Protein AF-A0A9W7G6U4-F1 (afdb_monomer)

Foldseek 3Di:
DDDDDDDQPDPDWDWDADPPAPPQIDTDGSVVVVVPDDRCCVVQNDQDQCFFCCNPPVVLQVQFDCVVCVPPDHRSPHGLVQQQDKTKGHDPVDPPQIDIDGSVQCPDVCSVPRCCVVLNDQDQCFFQCNLAVLQQVFFDDDDPCDNDHRSNHGQQDFDWGWGDDPNDIAIDTSNLRDQDDPDDRDDDPDDGPVSRVVVRVVPDPDPPDDDDDDDDDDDDDYDDDDDDD

Secondary structure (DSSP, 8-state):
-PPPP--TT----EEEE-TT-TT-EEEE-HHHHHTT---TTTTTSS--TTTBHHHH-HHHHHTB-TTTSTTT--GGG-BTT-TT-EEEEE-TT-TT-EEEEEHHHHTSTTTTS-TTTTTSS--TTTBHHHH-HHHHTTBPSSGGGTT--GGGSBTTSS-EEEEEETTEEEEEEGGGSS--SSS-----TT--HHHHHHHHHH---------------------------

Organism: NCBI:txid2557542

Nearest PDB structures (foldseek):
  6sga-assembly1_Fd  TM=6.637E-01  e=1.361E-03  Trypanosoma brucei brucei
  6yxx-assembly1_E2  TM=4.140E-01  e=2.835E-05  Trypanosoma brucei brucei

Solvent-accessible surface area (backbone atoms only — not comparable to full-atom values): 14370 Å² total; per-residue (Å²): 133,88,84,77,93,74,66,60,80,40,83,61,73,40,83,45,74,50,91,86,39,97,77,36,63,50,74,47,29,52,42,51,44,76,75,61,59,70,59,47,41,83,70,61,76,37,88,33,95,80,47,11,28,44,67,76,36,47,73,61,42,68,31,43,28,73,82,77,24,72,92,80,58,51,41,73,79,37,44,80,75,47,37,81,43,75,45,42,33,39,42,96,89,37,97,79,37,62,51,75,42,36,43,50,53,42,72,41,92,71,39,74,59,52,45,40,84,71,71,74,38,80,32,79,83,40,4,20,38,64,70,37,48,66,52,35,75,27,49,39,72,34,82,90,35,39,88,53,46,42,69,77,37,46,33,63,40,83,52,73,45,33,33,50,58,97,93,40,78,44,84,44,52,27,53,79,68,44,89,71,73,98,75,81,85,76,86,77,78,96,50,60,51,68,49,55,51,55,55,54,69,69,61,70,77,79,78,77,80,87,78,80,87,81,91,84,85,82,88,83,80,88,82,88,85,83,84,89,133

pLDDT: mean 77.3, std 23.61, range [23.86, 96.69]

InterPro domains:
  IPR025487 Treble clef zinc finger domain [PF14311] (6-42)
  IPR025487 Treble clef zinc finger domain [PF14311] (61-120)

Mean predicted aligned error: 13.49 Å

Structure (mmCIF, N/CA/C/O backbone):
data_AF-A0A9W7G6U4-F1
#
_entry.id   AF-A0A9W7G6U4-F1
#
loop_
_atom_site.group_PDB
_atom_site.id
_atom_site.type_symbol
_atom_site.label_atom_id
_atom_site.label_alt_id
_atom_site.label_comp_id
_atom_site.label_asym_id
_atom_site.label_entity_id
_atom_site.label_seq_id
_atom_site.pdbx_PDB_ins_code
_atom_site.Cartn_x
_atom_site.Cartn_y
_atom_site.Cartn_z
_atom_site.occupancy
_atom_site.B_iso_or_equiv
_atom_site.auth_seq_id
_atom_site.auth_comp_id
_atom_site.auth_asym_id
_atom_site.auth_atom_id
_atom_site.pdbx_PDB_model_num
ATOM 1 N N . MET A 1 1 ? 15.788 3.737 -48.151 1.00 48.34 1 MET A N 1
ATOM 2 C CA . MET A 1 1 ? 16.738 4.184 -47.105 1.00 48.34 1 ME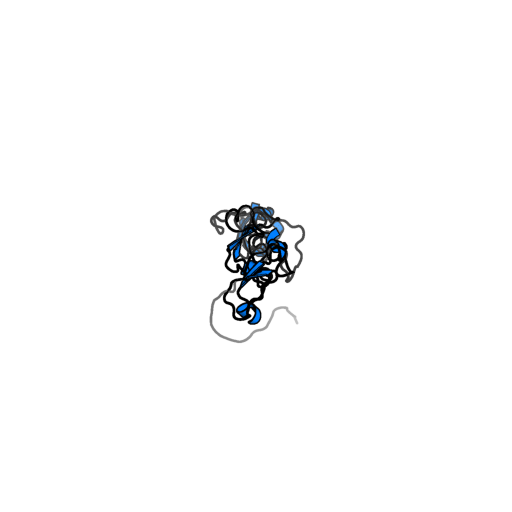T A CA 1
ATOM 3 C C . MET A 1 1 ? 18.131 3.723 -47.509 1.00 48.34 1 MET A C 1
ATOM 5 O O . MET A 1 1 ? 18.253 2.574 -47.908 1.00 48.34 1 MET A O 1
ATOM 9 N N . LYS A 1 2 ? 19.153 4.591 -47.482 1.00 64.00 2 LYS A N 1
ATOM 10 C CA . LYS A 1 2 ? 20.544 4.164 -47.716 1.00 64.00 2 LYS A CA 1
ATOM 11 C C . LYS A 1 2 ? 21.047 3.450 -46.459 1.00 64.00 2 LYS A C 1
ATOM 13 O O . LYS A 1 2 ? 21.023 4.043 -45.385 1.00 64.00 2 LYS A O 1
ATOM 18 N N . SER A 1 3 ? 21.466 2.195 -46.586 1.00 75.19 3 SER A N 1
ATOM 19 C CA . SER A 1 3 ? 22.156 1.468 -45.520 1.00 75.19 3 SER A CA 1
ATOM 20 C C . SER A 1 3 ? 23.584 1.996 -45.397 1.00 75.19 3 SER A C 1
ATOM 22 O O . SER A 1 3 ? 24.323 2.002 -46.381 1.00 75.19 3 SER A O 1
ATOM 24 N N . ILE A 1 4 ? 23.969 2.441 -44.205 1.00 79.81 4 ILE A N 1
ATOM 25 C CA . ILE A 1 4 ? 25.347 2.826 -43.887 1.00 79.81 4 ILE A CA 1
ATOM 26 C C . ILE A 1 4 ? 25.981 1.653 -43.141 1.00 79.81 4 ILE A C 1
ATOM 28 O O . ILE A 1 4 ? 25.402 1.155 -42.177 1.00 79.81 4 ILE A O 1
ATOM 32 N N . ALA A 1 5 ? 27.149 1.200 -43.593 1.00 84.56 5 ALA A N 1
ATOM 33 C CA . ALA A 1 5 ? 27.932 0.210 -42.865 1.00 84.56 5 ALA A CA 1
ATOM 34 C C . ALA A 1 5 ? 28.550 0.867 -41.623 1.00 84.56 5 ALA A C 1
ATOM 36 O O . ALA A 1 5 ? 29.206 1.903 -41.734 1.00 84.56 5 ALA A O 1
ATOM 37 N N . VAL A 1 6 ? 28.338 0.274 -40.446 1.00 83.94 6 VAL A N 1
ATOM 38 C CA . VAL A 1 6 ? 28.907 0.753 -39.179 1.00 83.94 6 VAL A CA 1
ATOM 39 C C . VAL A 1 6 ? 29.776 -0.358 -38.578 1.00 83.94 6 VAL A C 1
ATOM 41 O O . VAL A 1 6 ? 29.264 -1.461 -38.381 1.00 83.94 6 VAL A O 1
ATOM 44 N N . PRO A 1 7 ? 31.066 -0.102 -38.288 1.00 87.81 7 PRO A N 1
ATOM 45 C CA . PRO A 1 7 ? 31.948 -1.071 -37.633 1.00 87.81 7 PRO A CA 1
ATOM 46 C C . PRO A 1 7 ? 31.450 -1.486 -36.242 1.00 87.81 7 PRO A C 1
ATOM 48 O O . PRO A 1 7 ? 30.862 -0.679 -35.520 1.00 87.81 7 PRO A O 1
ATOM 51 N N . SER A 1 8 ? 31.713 -2.731 -35.837 1.00 85.19 8 SER A N 1
ATOM 52 C CA . SER A 1 8 ? 31.230 -3.301 -34.568 1.00 85.19 8 SER A CA 1
ATOM 53 C C . SER A 1 8 ? 31.838 -2.665 -33.312 1.00 85.19 8 SER A C 1
ATOM 55 O O . SER A 1 8 ? 31.219 -2.680 -32.249 1.00 85.19 8 SER A O 1
ATOM 57 N N . ASP A 1 9 ? 33.032 -2.092 -33.426 1.00 88.00 9 ASP A N 1
ATOM 58 C CA . ASP A 1 9 ? 33.766 -1.388 -32.367 1.00 88.00 9 ASP A CA 1
ATOM 59 C C . ASP A 1 9 ? 33.449 0.117 -32.304 1.00 88.00 9 ASP A C 1
ATOM 61 O O . ASP A 1 9 ? 33.935 0.827 -31.413 1.00 88.00 9 ASP A O 1
ATOM 65 N N . SER A 1 10 ? 32.597 0.598 -33.216 1.00 89.62 10 SER A N 1
ATOM 66 C CA . SER A 1 10 ? 32.180 1.992 -33.286 1.00 89.62 10 SER A CA 1
ATOM 67 C C . SER A 1 10 ? 31.617 2.481 -31.952 1.00 89.62 10 SER A C 1
ATOM 69 O O . SER A 1 10 ? 30.756 1.854 -31.326 1.00 89.62 10 SER A O 1
ATOM 71 N N . LYS A 1 11 ? 32.084 3.660 -31.533 1.00 91.06 11 LYS A N 1
ATOM 72 C CA . LYS A 1 11 ? 31.605 4.361 -30.332 1.00 91.06 11 LYS A CA 1
ATOM 73 C C . LYS A 1 11 ? 30.365 5.218 -30.594 1.00 91.06 11 LYS A C 1
ATOM 75 O O . LYS A 1 11 ? 29.898 5.896 -29.682 1.00 91.06 11 LYS A O 1
ATOM 80 N N . LEU A 1 12 ? 29.830 5.197 -31.817 1.00 89.88 12 LEU A N 1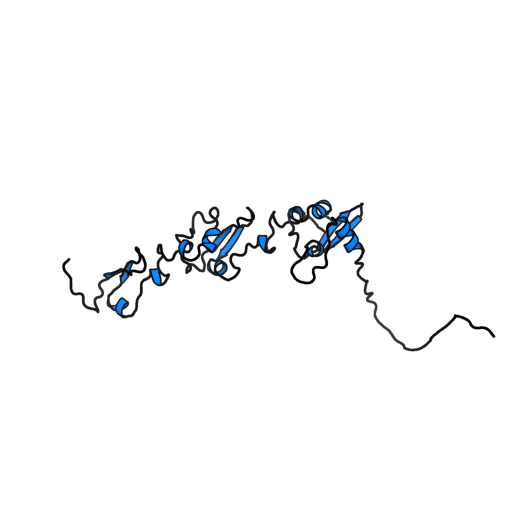
ATOM 81 C CA . LEU A 1 12 ? 28.624 5.942 -32.159 1.00 89.88 12 LEU A CA 1
ATOM 82 C C . LEU A 1 12 ? 27.419 5.395 -31.371 1.00 89.88 12 LEU A C 1
ATOM 84 O O . LEU A 1 12 ? 27.166 4.187 -31.410 1.00 89.88 12 LEU A O 1
ATOM 88 N N . PRO A 1 13 ? 26.659 6.251 -30.665 1.00 90.44 13 PRO A N 1
ATOM 89 C CA . PRO A 1 13 ? 25.406 5.842 -30.049 1.00 90.44 13 PRO A CA 1
ATOM 90 C C . PRO A 1 13 ? 24.354 5.622 -31.140 1.00 90.44 13 PRO A C 1
ATOM 92 O O . PRO A 1 13 ? 24.031 6.530 -31.905 1.00 90.44 13 PRO A O 1
ATOM 95 N N . ILE A 1 14 ? 23.808 4.409 -31.205 1.00 91.81 14 ILE A N 1
ATOM 96 C CA . ILE A 1 14 ? 22.760 4.026 -32.155 1.00 91.81 14 ILE A CA 1
ATOM 97 C C . ILE A 1 14 ? 21.463 3.805 -31.381 1.00 91.81 14 ILE A C 1
ATOM 99 O O . ILE A 1 14 ? 21.475 3.316 -30.249 1.00 91.81 14 ILE A O 1
A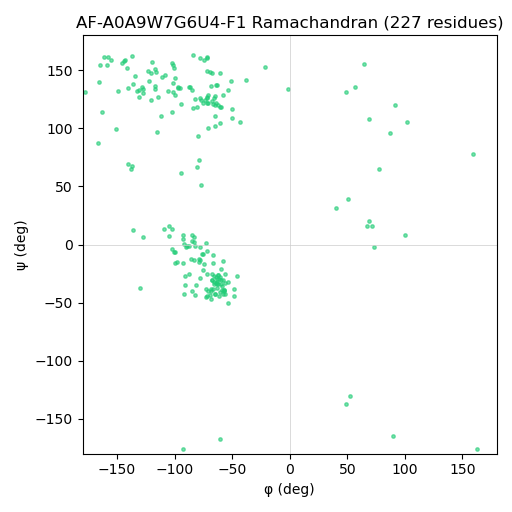TOM 103 N N . TRP A 1 15 ? 20.340 4.180 -31.988 1.00 93.75 15 TRP A N 1
ATOM 104 C CA . TRP A 1 15 ? 19.015 3.889 -31.458 1.00 93.75 15 TRP A CA 1
ATOM 105 C C . TRP A 1 15 ? 18.634 2.435 -31.724 1.00 93.75 15 TRP A C 1
ATOM 107 O O . TRP A 1 15 ? 18.602 1.979 -32.866 1.00 93.75 15 TRP A O 1
ATOM 117 N N . TRP A 1 16 ? 18.308 1.722 -30.654 1.00 94.00 16 TRP A N 1
ATOM 118 C CA . TRP A 1 16 ? 17.820 0.352 -30.675 1.00 94.00 16 TRP A CA 1
ATOM 119 C C . TRP A 1 16 ? 16.345 0.331 -30.326 1.00 94.00 16 TRP A C 1
ATOM 121 O O . TRP A 1 16 ? 15.890 1.109 -29.486 1.00 94.00 16 TRP A O 1
ATOM 131 N N . LYS A 1 17 ? 15.616 -0.602 -30.937 1.00 95.00 17 LYS A N 1
ATOM 132 C CA . LYS A 1 17 ? 14.217 -0.879 -30.629 1.00 95.00 17 LYS A CA 1
ATOM 133 C C . LYS A 1 17 ? 14.025 -2.369 -30.378 1.00 95.00 17 LYS A C 1
ATOM 135 O O . LYS A 1 17 ? 14.558 -3.196 -31.116 1.00 95.00 17 LYS A O 1
ATOM 140 N N . CYS A 1 18 ? 13.275 -2.713 -29.337 1.00 95.19 18 CYS A N 1
ATOM 141 C CA . CYS A 1 18 ? 12.812 -4.078 -29.089 1.00 95.19 18 CYS A CA 1
ATOM 142 C C . CYS A 1 18 ? 11.350 -4.212 -29.535 1.00 95.19 18 CYS A C 1
ATOM 144 O O . CYS A 1 18 ? 10.598 -3.244 -29.519 1.00 95.19 18 CYS A O 1
ATOM 146 N N . ASN A 1 19 ? 10.939 -5.417 -29.921 1.00 95.50 19 ASN A N 1
ATOM 147 C CA . ASN A 1 19 ? 9.571 -5.719 -30.348 1.00 95.50 19 ASN A CA 1
ATOM 148 C C . ASN A 1 19 ? 8.596 -5.978 -29.184 1.00 95.50 19 ASN A C 1
ATOM 150 O O . ASN A 1 19 ? 7.420 -6.217 -29.430 1.00 95.50 19 ASN A O 1
ATOM 154 N N . LYS A 1 20 ? 9.066 -5.942 -27.931 1.00 95.88 20 LYS A N 1
ATOM 155 C CA . LYS A 1 20 ? 8.247 -6.214 -26.739 1.00 95.88 20 LYS A CA 1
ATOM 156 C C . LYS A 1 20 ? 7.358 -5.047 -26.306 1.00 95.88 20 LYS A C 1
ATOM 158 O O . LYS A 1 20 ? 6.468 -5.247 -25.487 1.00 95.88 20 LYS A O 1
ATOM 163 N N . GLY A 1 21 ? 7.574 -3.850 -26.844 1.00 95.31 21 GLY A N 1
ATOM 164 C CA . GLY A 1 21 ? 6.729 -2.701 -26.556 1.00 95.31 21 GLY A CA 1
ATOM 165 C C . GLY A 1 21 ? 6.932 -1.560 -27.549 1.00 95.31 21 GLY A C 1
ATOM 166 O O . GLY A 1 21 ? 7.997 -1.448 -28.165 1.00 95.31 21 GLY A O 1
ATOM 167 N N . PRO A 1 22 ? 5.915 -0.705 -27.729 1.00 95.12 22 PRO A N 1
ATOM 168 C CA . PRO A 1 22 ? 5.958 0.369 -28.717 1.00 95.12 22 PRO A CA 1
ATOM 169 C C . PRO A 1 22 ? 6.996 1.449 -28.375 1.00 95.12 22 PRO A C 1
ATOM 171 O O . PRO A 1 22 ? 7.587 2.020 -29.291 1.00 95.12 22 PRO A O 1
ATOM 174 N N . ASP A 1 23 ? 7.247 1.668 -27.081 1.00 95.56 23 ASP A N 1
ATOM 175 C CA . ASP A 1 23 ? 8.161 2.657 -26.491 1.00 95.56 23 ASP A CA 1
ATOM 176 C C . ASP A 1 23 ? 9.495 2.041 -26.016 1.00 95.56 23 ASP A C 1
ATOM 178 O O . ASP A 1 23 ? 10.270 2.663 -25.281 1.00 95.56 23 ASP A O 1
ATOM 182 N N . HIS A 1 24 ? 9.787 0.800 -26.427 1.00 96.56 24 HIS A N 1
ATOM 183 C CA . HIS A 1 24 ? 11.015 0.083 -26.069 1.00 96.56 24 HIS A CA 1
ATOM 184 C C . HIS A 1 24 ? 12.184 0.528 -26.939 1.00 96.56 24 HIS A C 1
ATOM 186 O O . HIS A 1 24 ? 12.726 -0.244 -27.731 1.00 96.56 24 HIS A O 1
ATOM 192 N N . GLU A 1 25 ? 12.582 1.780 -26.759 1.00 95.31 25 GLU A N 1
ATOM 193 C CA . GLU A 1 25 ? 13.695 2.407 -27.458 1.00 95.31 25 GLU A CA 1
ATOM 194 C C . GLU A 1 25 ? 14.758 2.940 -26.492 1.00 95.31 25 GLU A C 1
ATOM 196 O O . GLU A 1 25 ? 14.461 3.470 -25.408 1.00 95.31 25 GLU A O 1
ATOM 201 N N . TRP A 1 26 ? 16.022 2.762 -26.875 1.00 94.56 26 TRP A N 1
ATOM 202 C CA . TRP A 1 26 ? 17.177 3.227 -26.111 1.00 94.56 26 TRP A CA 1
ATOM 203 C C . TRP A 1 26 ? 18.395 3.438 -27.008 1.00 94.56 26 TRP A C 1
ATOM 205 O O . TRP A 1 26 ? 18.502 2.856 -28.084 1.00 94.56 26 TRP A O 1
ATOM 215 N N . GLN A 1 27 ? 19.334 4.254 -26.541 1.00 93.75 27 GLN A N 1
ATOM 216 C CA . GLN A 1 27 ? 20.620 4.447 -27.200 1.00 93.75 27 GLN A CA 1
ATOM 217 C C . GLN A 1 27 ? 21.680 3.538 -26.584 1.00 93.75 27 GLN A C 1
ATOM 219 O O . GLN A 1 27 ? 21.787 3.453 -25.359 1.00 93.75 27 GLN A O 1
ATOM 224 N N . SER A 1 28 ? 22.469 2.878 -27.429 1.00 93.19 28 SER A N 1
ATOM 225 C CA . SER A 1 28 ? 23.678 2.150 -27.029 1.00 93.19 28 SER A CA 1
ATOM 226 C C . SER A 1 28 ? 24.630 1.978 -28.219 1.00 93.19 28 SER A C 1
ATOM 228 O O . SER A 1 28 ? 24.222 2.121 -29.375 1.00 93.19 28 SER A O 1
ATOM 230 N N . THR A 1 29 ? 25.903 1.687 -27.953 1.00 93.94 29 THR A N 1
ATOM 231 C CA . THR A 1 29 ? 26.886 1.346 -28.991 1.00 93.94 29 THR A CA 1
ATOM 232 C C . THR A 1 29 ? 26.709 -0.103 -29.449 1.00 93.94 29 THR A C 1
ATOM 234 O O . THR A 1 29 ? 26.127 -0.927 -28.740 1.00 93.94 29 THR A O 1
ATOM 237 N N . ILE A 1 30 ? 27.235 -0.442 -30.632 1.00 92.69 30 ILE A N 1
ATOM 238 C CA . ILE A 1 30 ? 27.198 -1.826 -31.137 1.00 92.69 30 ILE A CA 1
ATOM 239 C C . ILE A 1 30 ? 27.964 -2.754 -30.192 1.00 92.69 30 ILE A C 1
ATOM 241 O O . ILE A 1 30 ? 27.438 -3.798 -29.821 1.00 92.69 30 ILE A O 1
ATOM 245 N N . SER A 1 31 ? 29.147 -2.334 -29.730 1.00 93.19 31 SER A N 1
ATOM 246 C CA . SER A 1 31 ? 29.968 -3.122 -28.806 1.00 93.19 31 SER A CA 1
ATOM 247 C C . SER A 1 31 ? 29.196 -3.543 -27.549 1.00 93.19 31 SER A C 1
ATOM 249 O O . SER A 1 31 ? 29.106 -4.727 -27.265 1.00 93.19 31 SER A O 1
ATOM 251 N N . LYS A 1 32 ? 28.520 -2.609 -26.862 1.00 92.31 32 LYS A N 1
ATOM 252 C CA . LYS A 1 32 ? 27.758 -2.915 -25.639 1.00 92.31 32 LYS A CA 1
ATOM 253 C C . LYS A 1 32 ? 26.586 -3.862 -25.890 1.00 92.31 32 LYS A C 1
ATOM 255 O O . LYS A 1 32 ? 26.242 -4.669 -25.032 1.00 92.31 32 LYS A O 1
ATOM 260 N N . ARG A 1 33 ? 25.957 -3.769 -27.064 1.00 92.06 33 ARG A N 1
ATOM 261 C CA . ARG A 1 33 ? 24.884 -4.690 -27.466 1.00 92.06 33 ARG A CA 1
ATOM 262 C C . ARG A 1 33 ? 25.411 -6.094 -27.717 1.00 92.06 33 ARG A C 1
ATOM 264 O O . ARG A 1 33 ? 24.742 -7.046 -27.325 1.00 92.06 33 ARG A O 1
ATOM 271 N N . LEU A 1 34 ? 26.583 -6.212 -28.340 1.00 90.75 34 LEU A N 1
ATOM 272 C CA . LEU A 1 34 ? 27.275 -7.491 -28.519 1.00 90.75 34 LEU A CA 1
ATOM 273 C C . LEU A 1 34 ? 27.721 -8.082 -27.174 1.00 90.75 34 LEU A C 1
ATOM 275 O O . LEU A 1 34 ? 27.609 -9.289 -26.990 1.00 90.75 34 LEU A O 1
ATOM 279 N N . ASP A 1 35 ? 28.092 -7.234 -26.212 1.00 92.81 35 ASP A N 1
ATOM 280 C CA . ASP A 1 35 ? 28.406 -7.624 -24.828 1.00 92.81 35 ASP A CA 1
ATOM 281 C C . ASP A 1 35 ? 27.157 -8.010 -24.000 1.00 92.81 35 ASP A C 1
ATOM 283 O O . ASP A 1 35 ? 27.259 -8.331 -22.817 1.00 92.81 35 ASP A O 1
ATOM 287 N N . GLY A 1 36 ? 25.963 -7.984 -24.604 1.00 90.12 36 GLY A N 1
ATOM 288 C CA . GLY A 1 36 ? 24.719 -8.455 -23.993 1.00 90.12 36 GLY A CA 1
ATOM 289 C C . GLY A 1 36 ? 23.809 -7.370 -23.411 1.00 90.12 36 GLY A C 1
ATOM 290 O O . GLY A 1 36 ? 22.803 -7.710 -22.785 1.00 90.12 36 GLY A O 1
ATOM 291 N N . GLU A 1 37 ? 24.086 -6.074 -23.615 1.00 92.38 37 GLU A N 1
ATOM 292 C CA . GLU A 1 37 ? 23.182 -5.011 -23.153 1.00 92.38 37 GLU A CA 1
ATOM 293 C C . GLU A 1 37 ? 21.790 -5.164 -23.790 1.00 92.38 37 GLU A C 1
ATOM 295 O O . GLU A 1 37 ? 21.609 -5.108 -25.010 1.00 92.38 37 GLU A O 1
ATOM 300 N N . GLY A 1 38 ? 20.780 -5.377 -22.949 1.00 93.50 38 GLY A N 1
ATOM 301 C CA . GLY A 1 38 ? 19.404 -5.621 -23.366 1.00 93.50 38 GLY A CA 1
ATOM 302 C C . GLY A 1 38 ? 18.538 -4.363 -23.446 1.00 93.50 38 GLY A C 1
ATOM 303 O O . GLY A 1 38 ? 18.969 -3.237 -23.209 1.00 93.50 38 GLY A O 1
ATOM 304 N N . CYS A 1 39 ? 17.255 -4.570 -23.747 1.00 95.81 3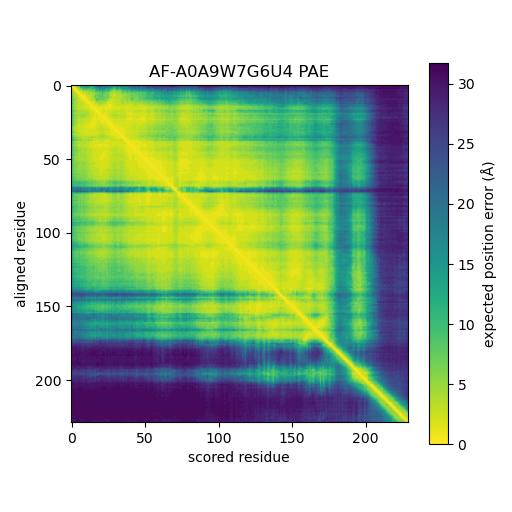9 CYS A N 1
ATOM 305 C CA . CYS A 1 39 ? 16.262 -3.503 -23.686 1.00 95.81 39 CYS A CA 1
ATOM 306 C C . CYS A 1 39 ? 16.077 -3.024 -22.237 1.00 95.81 39 CYS A C 1
ATOM 308 O O . CYS A 1 39 ? 15.635 -3.784 -21.375 1.00 95.81 39 CYS A O 1
ATOM 310 N N . ARG A 1 40 ? 16.343 -1.738 -21.981 1.00 94.69 40 ARG A N 1
ATOM 311 C CA . ARG A 1 40 ? 16.248 -1.137 -20.638 1.00 94.69 40 ARG A CA 1
ATOM 312 C C . ARG A 1 40 ? 14.831 -1.165 -20.049 1.00 94.69 40 ARG A C 1
ATOM 314 O O . ARG A 1 40 ? 14.694 -1.199 -18.831 1.00 94.69 40 ARG A O 1
ATOM 321 N N . CYS A 1 41 ? 13.793 -1.185 -20.888 1.00 96.12 41 CYS A N 1
ATOM 322 C CA . CYS A 1 41 ? 12.406 -1.345 -20.440 1.00 96.12 41 CYS A CA 1
ATOM 323 C C . CYS A 1 41 ? 12.135 -2.786 -19.983 1.00 96.12 41 CYS A C 1
ATOM 325 O O . CYS A 1 41 ? 11.600 -3.006 -18.900 1.00 96.12 41 CYS A O 1
ATOM 327 N N . CYS A 1 42 ? 12.581 -3.777 -20.763 1.00 94.38 42 CYS A N 1
ATOM 328 C CA . CYS A 1 42 ? 12.446 -5.195 -20.412 1.00 94.38 42 CYS A CA 1
ATOM 329 C C . CYS A 1 42 ? 13.217 -5.570 -19.141 1.00 94.38 42 CYS A C 1
ATOM 331 O O . CYS A 1 42 ? 12.784 -6.444 -18.403 1.00 94.38 42 CYS A O 1
ATOM 333 N N . LEU A 1 43 ? 14.347 -4.906 -18.892 1.00 92.81 43 LEU A N 1
ATOM 334 C CA . LEU A 1 43 ? 15.150 -5.085 -17.682 1.00 92.81 43 LEU A CA 1
ATOM 335 C C . LEU A 1 43 ? 14.574 -4.355 -16.452 1.00 92.81 43 LEU A C 1
ATOM 337 O O . LEU A 1 43 ? 15.173 -4.423 -15.385 1.00 92.81 43 LEU A O 1
ATOM 341 N N . GLY A 1 44 ? 13.465 -3.614 -16.581 1.00 92.88 44 GLY A N 1
ATOM 342 C CA . GLY A 1 44 ? 12.881 -2.843 -15.471 1.00 92.88 44 GLY A CA 1
ATOM 343 C C . GLY A 1 44 ? 13.722 -1.638 -15.026 1.00 92.88 44 GLY A C 1
ATOM 344 O O . GLY A 1 44 ? 13.569 -1.151 -13.906 1.00 92.88 44 GLY A O 1
ATOM 345 N N . ILE A 1 45 ? 14.627 -1.166 -15.892 1.00 92.44 45 ILE A N 1
ATOM 346 C CA . ILE A 1 45 ? 15.524 -0.025 -15.639 1.00 92.44 45 ILE A CA 1
ATOM 347 C C . ILE A 1 45 ? 14.885 1.288 -16.111 1.00 92.44 45 ILE A C 1
ATOM 349 O O . ILE A 1 45 ? 15.104 2.340 -15.514 1.00 92.44 45 ILE A O 1
ATOM 353 N N . LYS A 1 46 ? 14.117 1.247 -17.206 1.00 94.38 46 LYS A N 1
ATOM 354 C CA . LYS A 1 46 ? 13.396 2.394 -17.777 1.00 94.38 46 LYS A CA 1
ATOM 355 C C . LYS A 1 46 ? 11.894 2.124 -17.724 1.00 94.38 46 LYS A C 1
ATOM 357 O O . LYS A 1 46 ? 11.457 1.048 -18.130 1.00 94.38 46 LYS A O 1
ATOM 362 N N . LEU A 1 47 ? 11.121 3.110 -17.267 1.00 95.06 47 LEU A N 1
ATOM 363 C CA . LEU A 1 47 ? 9.661 3.040 -17.269 1.00 95.06 47 LEU A CA 1
ATOM 364 C C . LEU A 1 47 ? 9.140 2.971 -18.709 1.00 95.06 47 LEU A C 1
ATOM 366 O O . LEU A 1 47 ? 9.613 3.694 -19.587 1.00 95.06 47 LEU A O 1
ATOM 370 N N . SER A 1 48 ? 8.157 2.111 -18.917 1.00 95.44 48 SER A N 1
ATOM 371 C CA . SER A 1 48 ? 7.458 1.890 -20.172 1.00 95.44 48 SER A CA 1
ATOM 372 C C . SER A 1 48 ? 5.985 1.621 -19.899 1.00 95.44 48 SER A C 1
ATOM 374 O O . SER A 1 48 ? 5.600 1.162 -18.820 1.00 95.44 48 SER A O 1
ATOM 376 N N . VAL A 1 49 ? 5.158 1.837 -20.918 1.00 94.44 49 VAL A N 1
ATOM 377 C CA . VAL A 1 49 ? 3.743 1.445 -20.898 1.00 94.44 49 VAL A CA 1
ATOM 378 C C . VAL A 1 49 ? 3.530 -0.053 -20.663 1.00 94.44 49 VAL A C 1
ATOM 380 O O . VAL A 1 49 ? 2.414 -0.451 -20.372 1.00 94.44 49 VAL A O 1
ATOM 383 N N . THR A 1 50 ? 4.563 -0.894 -20.777 1.00 96.00 50 THR A N 1
ATOM 384 C CA . THR A 1 50 ? 4.455 -2.347 -20.575 1.00 96.00 50 THR A CA 1
ATOM 385 C C . THR A 1 50 ? 4.980 -2.833 -19.222 1.00 96.00 50 THR A C 1
ATOM 387 O O . THR A 1 50 ? 4.960 -4.037 -18.984 1.00 96.00 50 THR A O 1
ATOM 390 N N . ASN A 1 51 ? 5.551 -1.964 -18.378 1.00 95.75 51 ASN A N 1
ATOM 391 C CA . ASN A 1 51 ? 6.225 -2.390 -17.139 1.00 95.75 51 ASN A CA 1
ATOM 392 C C . ASN A 1 51 ? 5.894 -1.539 -15.901 1.00 95.75 51 ASN A C 1
ATOM 394 O O . ASN A 1 51 ? 6.576 -1.642 -14.877 1.00 95.75 51 ASN A O 1
ATOM 398 N N . SER A 1 52 ? 4.870 -0.692 -15.995 1.00 95.69 52 SER A N 1
ATOM 399 C CA . SER A 1 52 ? 4.376 0.071 -14.855 1.00 95.69 52 SER A CA 1
ATOM 400 C C . SER A 1 52 ? 3.628 -0.827 -13.862 1.00 95.69 52 SER A C 1
ATOM 402 O O . SER A 1 52 ? 3.170 -1.918 -14.213 1.00 95.69 52 SER A O 1
ATOM 404 N N . ILE A 1 53 ? 3.467 -0.365 -12.620 1.00 95.81 53 ILE A N 1
ATOM 405 C CA . ILE A 1 53 ? 2.681 -1.068 -11.592 1.00 95.81 53 ILE A CA 1
ATOM 406 C C . ILE A 1 53 ? 1.245 -1.271 -12.074 1.00 95.81 53 ILE A C 1
ATOM 408 O O . ILE A 1 53 ? 0.726 -2.372 -11.951 1.00 95.81 53 ILE A O 1
ATOM 412 N N . ALA A 1 54 ? 0.639 -0.253 -12.695 1.00 96.00 54 ALA A N 1
ATOM 413 C CA . ALA A 1 54 ? -0.720 -0.345 -13.238 1.00 96.00 54 ALA A CA 1
ATOM 414 C C . ALA A 1 54 ? -0.915 -1.539 -14.189 1.00 96.00 54 ALA A C 1
ATOM 416 O O . ALA A 1 54 ? -2.005 -2.096 -14.259 1.00 96.00 54 ALA A O 1
ATOM 417 N N . VAL A 1 55 ? 0.135 -1.915 -14.925 1.00 96.12 55 VAL A N 1
ATOM 418 C CA . VAL A 1 55 ? 0.091 -2.997 -15.913 1.00 96.12 55 VAL A CA 1
ATOM 419 C C . VAL A 1 55 ? 0.491 -4.338 -15.309 1.00 96.12 55 VAL A C 1
ATOM 421 O O . VAL A 1 55 ? -0.142 -5.347 -15.601 1.00 96.12 55 VAL A O 1
ATOM 424 N N . LEU A 1 56 ? 1.535 -4.371 -14.479 1.00 95.94 56 LEU A N 1
ATOM 425 C CA . LEU A 1 56 ? 2.077 -5.626 -13.946 1.00 95.94 56 LEU A CA 1
ATOM 426 C C . LEU A 1 56 ? 1.402 -6.095 -12.650 1.00 95.94 56 LEU A C 1
ATOM 428 O O . LEU A 1 56 ? 1.439 -7.285 -12.348 1.00 95.94 56 LEU A O 1
ATOM 432 N N . ARG A 1 57 ? 0.831 -5.174 -11.869 1.00 95.62 57 ARG A N 1
ATOM 433 C CA . ARG A 1 57 ? 0.195 -5.416 -10.565 1.00 95.62 57 ARG A CA 1
ATOM 434 C C . ARG A 1 57 ? -1.072 -4.559 -10.416 1.00 95.62 57 ARG A C 1
ATOM 436 O O . ARG A 1 57 ? -1.090 -3.605 -9.630 1.00 95.62 57 ARG A O 1
ATOM 443 N N . PRO A 1 58 ? -2.134 -4.860 -11.189 1.00 96.12 58 PRO A N 1
ATOM 444 C CA . PRO A 1 58 ? -3.397 -4.127 -11.110 1.00 96.12 58 PRO A CA 1
ATOM 445 C C . PRO A 1 58 ? -4.046 -4.212 -9.719 1.00 96.12 58 PRO A C 1
ATOM 447 O O . PRO A 1 58 ? -4.688 -3.259 -9.301 1.00 96.12 58 PRO A O 1
ATOM 450 N N . ASP A 1 59 ? -3.800 -5.293 -8.977 1.00 95.25 59 ASP A N 1
ATOM 451 C CA . ASP A 1 59 ? -4.200 -5.483 -7.578 1.00 95.25 59 ASP A CA 1
ATOM 452 C C . ASP A 1 59 ? -3.591 -4.429 -6.633 1.00 95.25 59 ASP A C 1
ATOM 454 O O . ASP A 1 59 ? -4.271 -3.885 -5.766 1.00 95.25 59 ASP A O 1
ATOM 458 N N . VAL A 1 60 ? -2.317 -4.072 -6.835 1.00 96.06 60 VAL A N 1
ATOM 459 C CA . VAL A 1 60 ? -1.647 -2.993 -6.084 1.00 96.06 60 VAL A CA 1
ATOM 460 C C . VAL A 1 60 ? -2.204 -1.631 -6.502 1.00 96.06 60 VAL A C 1
ATOM 462 O O . VAL A 1 60 ? -2.379 -0.743 -5.669 1.00 96.06 60 VAL A O 1
ATOM 465 N N . ALA A 1 61 ? -2.464 -1.450 -7.800 1.00 95.62 61 ALA A N 1
ATOM 466 C CA . ALA A 1 61 ? -3.000 -0.206 -8.343 1.00 95.62 61 ALA A CA 1
ATOM 467 C C . ALA A 1 61 ? -4.445 0.065 -7.889 1.00 95.62 61 ALA A C 1
ATOM 469 O O . ALA A 1 61 ? -4.822 1.227 -7.744 1.00 95.62 61 ALA A O 1
ATOM 470 N N . GLU A 1 62 ? -5.235 -0.982 -7.654 1.00 95.75 62 GLU A N 1
ATOM 471 C CA . GLU A 1 62 ? -6.617 -0.891 -7.178 1.00 95.75 62 GLU A CA 1
ATOM 472 C C . GLU A 1 62 ? -6.704 -0.300 -5.768 1.00 95.75 62 GLU A C 1
ATOM 474 O O . GLU A 1 62 ? -7.530 0.576 -5.521 1.00 95.75 62 GLU A O 1
ATOM 479 N N . LEU A 1 63 ? -5.809 -0.716 -4.871 1.00 96.69 63 LEU A N 1
ATOM 480 C CA . LEU A 1 63 ? -5.736 -0.197 -3.501 1.00 96.69 63 LEU A CA 1
ATOM 481 C C . LEU A 1 63 ? -4.948 1.115 -3.397 1.00 96.69 63 LEU A C 1
ATOM 483 O O . LEU A 1 63 ? -4.719 1.618 -2.301 1.00 96.69 63 LEU A O 1
ATOM 487 N N . TRP A 1 64 ? -4.470 1.667 -4.509 1.00 96.00 64 TRP A N 1
ATOM 488 C CA . TRP A 1 64 ? -3.603 2.838 -4.500 1.00 96.00 64 TRP A CA 1
ATOM 489 C C . TRP A 1 64 ? -4.360 4.107 -4.115 1.00 96.00 64 TRP A C 1
ATOM 491 O O . TRP A 1 64 ? -5.320 4.488 -4.786 1.00 96.00 64 TRP A O 1
ATOM 501 N N . SER A 1 65 ? -3.875 4.840 -3.109 1.00 95.00 65 SER A N 1
ATOM 502 C CA . SER A 1 65 ? -4.583 6.042 -2.674 1.00 95.00 65 SER A CA 1
ATOM 503 C C . SER A 1 65 ? -4.484 7.178 -3.687 1.00 95.00 65 SER A C 1
ATOM 505 O O . SER A 1 65 ? -3.389 7.653 -4.013 1.00 95.00 65 SER A O 1
ATOM 507 N N . LYS A 1 66 ? -5.641 7.655 -4.158 1.00 90.25 66 LYS A N 1
ATOM 508 C CA . LYS A 1 66 ? -5.732 8.778 -5.110 1.00 90.25 66 LYS A CA 1
ATOM 509 C C . LYS A 1 66 ? -5.541 10.132 -4.435 1.00 90.25 66 LYS A C 1
ATOM 511 O O . LYS A 1 66 ? -5.072 11.069 -5.073 1.00 90.25 66 LYS A O 1
ATOM 516 N N . THR A 1 67 ? -5.897 10.233 -3.157 1.00 89.56 67 THR A N 1
ATOM 517 C CA . THR A 1 67 ? -5.893 11.490 -2.394 1.00 89.56 67 THR A CA 1
ATOM 518 C C . THR A 1 67 ? -4.571 11.743 -1.677 1.00 89.56 67 THR A C 1
ATOM 520 O O . THR A 1 67 ? -4.204 12.895 -1.468 1.00 89.56 67 THR A O 1
ATOM 523 N N . ARG A 1 68 ? -3.819 10.693 -1.324 1.00 91.44 68 ARG A N 1
ATOM 524 C CA . ARG A 1 68 ? -2.549 10.837 -0.588 1.00 91.44 68 ARG A CA 1
ATOM 525 C C . ARG A 1 68 ? -1.292 10.758 -1.450 1.00 91.44 68 ARG A C 1
ATOM 527 O O . ARG A 1 68 ? -0.239 11.212 -1.014 1.00 91.44 68 ARG A O 1
ATOM 534 N N . ASN A 1 69 ? -1.394 10.253 -2.681 1.00 91.62 69 ASN A N 1
ATOM 535 C CA . ASN A 1 69 ? -0.257 10.148 -3.604 1.00 91.62 69 ASN A CA 1
ATOM 536 C C . ASN A 1 69 ? -0.265 11.202 -4.736 1.00 91.62 69 ASN A C 1
ATOM 538 O O . ASN A 1 69 ? 0.460 11.027 -5.721 1.00 91.62 69 ASN A O 1
ATOM 542 N N . ILE A 1 70 ? -1.058 12.279 -4.604 1.00 78.81 70 ILE A N 1
ATOM 543 C CA . ILE A 1 70 ? -1.378 13.259 -5.670 1.00 78.81 70 ILE A CA 1
ATOM 544 C C . ILE A 1 70 ? -0.126 13.759 -6.412 1.00 78.81 70 ILE A C 1
ATOM 546 O O . ILE A 1 70 ? -0.110 13.771 -7.644 1.00 78.81 70 ILE A O 1
ATOM 550 N N . ASP A 1 71 ? 0.940 14.093 -5.680 1.00 71.75 71 ASP A N 1
ATOM 551 C CA . ASP A 1 71 ? 2.085 14.828 -6.238 1.00 71.75 71 ASP A CA 1
ATOM 552 C C . ASP A 1 71 ? 3.293 13.952 -6.598 1.00 71.75 71 ASP A C 1
ATOM 554 O O . ASP A 1 71 ? 4.288 14.455 -7.120 1.00 71.75 71 ASP A O 1
ATOM 558 N N . LYS A 1 72 ? 3.271 12.654 -6.267 1.00 68.00 72 LYS A N 1
ATOM 559 C CA . LYS A 1 72 ? 4.509 11.850 -6.238 1.00 68.00 72 LYS A CA 1
ATOM 560 C C . LYS A 1 72 ? 4.438 10.531 -6.984 1.00 68.00 72 LYS A C 1
ATOM 562 O O . LYS A 1 72 ? 5.440 10.127 -7.571 1.00 68.00 72 LYS A O 1
ATOM 567 N N . ALA A 1 73 ? 3.307 9.831 -6.942 1.00 74.19 73 ALA A N 1
ATOM 568 C CA . ALA A 1 73 ? 3.314 8.413 -7.270 1.00 74.19 73 ALA A CA 1
ATOM 569 C C . ALA A 1 73 ? 1.968 7.973 -7.852 1.00 74.19 73 ALA A C 1
ATOM 571 O O . ALA A 1 73 ? 1.015 7.729 -7.119 1.00 74.19 73 ALA A O 1
ATOM 572 N N . LYS A 1 74 ? 1.892 7.861 -9.183 1.00 90.69 74 LYS A N 1
ATOM 573 C CA . LYS A 1 74 ? 0.789 7.164 -9.857 1.00 90.69 74 LYS A CA 1
ATOM 574 C C . LYS A 1 74 ? 1.241 5.756 -10.253 1.00 90.69 74 LYS A C 1
ATOM 576 O O . LYS A 1 74 ? 2.387 5.619 -10.697 1.00 90.69 74 LYS A O 1
ATOM 581 N N . PRO A 1 75 ? 0.369 4.734 -10.179 1.00 93.88 75 PRO A N 1
ATOM 582 C CA . PRO A 1 75 ? 0.725 3.370 -10.570 1.00 93.88 75 PRO A CA 1
ATOM 583 C C . PRO A 1 75 ? 1.237 3.250 -12.013 1.00 93.88 75 PRO A C 1
ATOM 585 O O . PRO A 1 75 ? 2.110 2.435 -12.297 1.00 93.88 75 PRO A O 1
ATOM 588 N N . ASP A 1 76 ? 0.735 4.072 -12.939 1.00 94.06 76 ASP A N 1
ATOM 589 C CA . ASP A 1 76 ? 1.148 4.068 -14.349 1.00 94.06 76 ASP A CA 1
ATOM 590 C C . ASP A 1 76 ? 2.495 4.772 -14.588 1.00 94.06 76 ASP A C 1
ATOM 592 O O . ASP A 1 76 ? 3.090 4.635 -15.659 1.00 94.06 76 ASP A O 1
ATOM 596 N N . LYS A 1 77 ? 2.987 5.520 -13.594 1.00 92.19 77 LYS A N 1
ATOM 597 C CA . LYS A 1 77 ? 4.250 6.271 -13.637 1.00 92.19 77 LYS A CA 1
ATOM 598 C C . LYS A 1 77 ? 5.338 5.685 -12.744 1.00 92.19 77 LYS A C 1
ATOM 600 O O . LYS A 1 77 ? 6.359 6.331 -12.521 1.00 92.19 77 LYS A O 1
ATOM 605 N N . MET A 1 78 ? 5.147 4.466 -12.251 1.00 93.25 78 MET A N 1
ATOM 606 C CA . MET A 1 78 ? 6.075 3.814 -11.336 1.00 93.25 78 MET A CA 1
ATOM 607 C C . MET A 1 78 ? 6.325 2.368 -11.758 1.00 93.25 78 MET A C 1
ATOM 609 O O . MET A 1 78 ? 5.433 1.709 -12.282 1.00 93.25 78 MET A O 1
ATOM 613 N N . MET A 1 79 ? 7.551 1.889 -11.549 1.00 94.69 79 MET A N 1
ATOM 614 C CA . MET A 1 79 ? 7.959 0.506 -11.815 1.00 94.69 79 MET A CA 1
ATOM 615 C C . MET A 1 79 ? 8.037 -0.285 -10.510 1.00 94.69 79 MET A C 1
ATOM 617 O O . MET A 1 79 ? 8.330 0.282 -9.459 1.00 94.69 79 MET A O 1
ATOM 621 N N . LEU A 1 80 ? 7.903 -1.611 -10.598 1.00 93.50 80 LEU A N 1
ATOM 622 C CA . LEU A 1 80 ? 8.082 -2.523 -9.457 1.00 93.50 80 LEU A CA 1
ATOM 623 C C . LEU A 1 80 ? 9.488 -2.449 -8.829 1.00 93.50 80 LEU A C 1
ATOM 625 O O . LEU A 1 80 ? 9.671 -2.806 -7.672 1.00 93.50 80 LEU A O 1
ATOM 629 N N . THR A 1 81 ? 10.485 -1.952 -9.567 1.00 93.06 81 THR A N 1
ATOM 630 C CA . THR A 1 81 ? 11.866 -1.772 -9.091 1.00 93.06 81 THR A CA 1
ATOM 631 C C . THR A 1 81 ? 12.042 -0.579 -8.143 1.00 93.06 81 THR A C 1
ATOM 633 O O . THR A 1 81 ? 13.101 -0.440 -7.527 1.00 93.06 81 THR A O 1
ATOM 636 N N . ALA A 1 82 ? 11.019 0.264 -7.966 1.00 92.06 82 ALA A N 1
ATOM 637 C CA . ALA A 1 82 ? 11.028 1.409 -7.054 1.00 92.06 82 ALA A CA 1
ATOM 638 C C . ALA A 1 82 ? 10.840 0.993 -5.577 1.00 92.06 82 ALA A C 1
ATOM 640 O O . ALA A 1 82 ? 9.998 1.541 -4.873 1.00 92.06 82 ALA A O 1
ATOM 641 N N . LYS A 1 83 ? 11.634 0.028 -5.096 1.00 91.38 83 LYS A N 1
ATOM 642 C CA . LYS A 1 83 ? 11.477 -0.652 -3.794 1.00 91.38 83 LYS A CA 1
ATOM 643 C C . LYS A 1 83 ? 11.268 0.260 -2.579 1.00 91.38 83 LYS A C 1
ATOM 645 O O . LYS A 1 83 ? 10.459 -0.058 -1.717 1.00 91.38 83 LYS A O 1
ATOM 650 N N . TYR A 1 84 ? 11.958 1.401 -2.533 1.00 92.56 84 TYR A N 1
ATOM 651 C CA . TYR A 1 84 ? 11.919 2.355 -1.415 1.00 92.56 84 TYR A CA 1
ATOM 652 C C . TYR A 1 84 ? 10.884 3.474 -1.584 1.00 92.56 84 TYR A C 1
ATOM 654 O O . TYR A 1 84 ? 10.853 4.411 -0.787 1.00 92.56 84 TYR A O 1
ATOM 662 N N . ALA A 1 85 ? 10.070 3.434 -2.641 1.00 92.94 85 ALA A N 1
ATOM 663 C CA . ALA A 1 85 ? 8.993 4.394 -2.804 1.00 92.94 85 ALA A CA 1
ATOM 664 C C . ALA A 1 85 ? 7.955 4.168 -1.703 1.00 92.94 85 ALA A C 1
ATOM 666 O O . ALA A 1 85 ? 7.393 3.080 -1.597 1.00 92.94 85 ALA A O 1
ATOM 667 N N . LYS A 1 86 ? 7.704 5.201 -0.898 1.00 93.94 86 LYS A N 1
ATOM 668 C CA . LYS A 1 86 ? 6.602 5.211 0.060 1.00 93.94 86 LYS A CA 1
ATOM 669 C C . LYS A 1 86 ? 5.301 5.500 -0.666 1.00 93.94 86 LYS A C 1
ATOM 671 O O . LYS A 1 86 ? 5.206 6.495 -1.387 1.00 93.94 86 LYS A O 1
ATOM 676 N N . VAL A 1 87 ? 4.331 4.621 -0.478 1.00 95.44 87 VAL A N 1
ATOM 677 C CA . VAL A 1 87 ? 3.047 4.650 -1.168 1.00 95.44 87 VAL A CA 1
ATOM 678 C C . VAL A 1 87 ? 1.937 4.512 -0.143 1.00 95.44 87 VAL A C 1
ATOM 680 O O . VAL A 1 87 ? 1.979 3.637 0.723 1.00 95.44 87 VAL A O 1
ATOM 683 N N . TRP A 1 88 ? 0.932 5.372 -0.271 1.00 96.38 88 TRP A N 1
ATOM 684 C CA . TRP A 1 88 ? -0.304 5.267 0.490 1.00 96.38 88 TRP A CA 1
ATOM 685 C C . TRP A 1 88 ? -1.309 4.356 -0.210 1.00 96.38 88 TRP A C 1
ATOM 687 O O . TRP A 1 88 ? -1.547 4.501 -1.411 1.00 96.38 88 TRP A O 1
ATOM 697 N N . PHE A 1 89 ? -1.939 3.480 0.560 1.00 96.50 89 PHE A N 1
ATOM 698 C CA . PHE A 1 89 ? -3.005 2.584 0.135 1.00 96.50 89 PHE A CA 1
ATOM 699 C C . PHE A 1 89 ? -4.305 2.912 0.867 1.00 96.50 89 PHE A C 1
ATOM 701 O O . PHE A 1 89 ? -4.275 3.365 2.015 1.00 96.50 89 PHE A O 1
ATOM 708 N N . GLU A 1 90 ? -5.430 2.684 0.200 1.00 96.44 90 GLU A N 1
ATOM 709 C CA . GLU A 1 90 ? -6.785 2.843 0.722 1.00 96.44 90 GLU A CA 1
ATOM 710 C C . GLU A 1 90 ? -7.589 1.557 0.492 1.00 96.44 90 GLU A C 1
ATOM 712 O O . GLU A 1 90 ? -7.538 0.959 -0.582 1.00 96.44 90 GLU A O 1
ATOM 717 N N . CYS A 1 91 ? -8.311 1.097 1.515 1.00 96.25 91 CYS A N 1
ATOM 718 C CA . CYS A 1 91 ? -9.175 -0.077 1.404 1.00 96.25 91 CYS A CA 1
ATOM 719 C C . CYS A 1 91 ? -10.615 0.377 1.146 1.00 96.25 91 CYS A C 1
ATOM 721 O O . CYS A 1 91 ? -11.120 1.219 1.885 1.00 96.25 91 CYS A O 1
ATOM 723 N N . PRO A 1 92 ? -11.337 -0.233 0.192 1.00 95.25 92 PRO A N 1
ATOM 724 C CA . PRO A 1 92 ? -12.733 0.117 -0.074 1.00 95.25 92 PRO A CA 1
ATOM 725 C C . PRO A 1 92 ? -13.701 -0.238 1.071 1.00 95.25 92 PRO A C 1
ATOM 727 O O . PRO A 1 92 ? -14.865 0.146 1.019 1.00 95.25 92 PRO A O 1
ATOM 730 N N . LYS A 1 93 ? -13.255 -0.983 2.093 1.00 94.38 93 LYS A N 1
ATOM 731 C CA . LYS A 1 93 ? -14.091 -1.399 3.232 1.00 94.38 93 LYS A CA 1
ATOM 732 C C . LYS A 1 93 ? -14.308 -0.301 4.280 1.00 94.38 93 LYS A C 1
ATOM 734 O O . LYS A 1 93 ? -15.202 -0.454 5.108 1.00 94.38 93 LYS A O 1
ATOM 739 N N . GLY A 1 94 ? -13.524 0.775 4.263 1.00 94.00 94 GLY A N 1
ATOM 740 C CA . GLY A 1 94 ? -13.686 1.883 5.201 1.00 94.00 94 GLY A CA 1
ATOM 741 C C . GLY A 1 94 ? -12.921 3.126 4.767 1.00 94.00 94 GLY A C 1
ATOM 742 O O . GLY A 1 94 ? -11.790 3.041 4.300 1.00 94.00 94 GLY A O 1
ATOM 743 N N . GLU A 1 95 ? -13.525 4.299 4.935 1.00 93.06 95 GLU A N 1
ATOM 744 C CA . GLU A 1 95 ? -12.930 5.572 4.497 1.00 93.06 95 GLU A CA 1
ATOM 745 C C . GLU A 1 95 ? -11.653 5.936 5.276 1.00 93.06 95 GLU A C 1
ATOM 747 O O . GLU A 1 95 ? -10.764 6.614 4.761 1.00 93.06 95 GLU A O 1
ATOM 752 N N . ASP A 1 96 ? -11.530 5.456 6.513 1.00 94.94 96 ASP A N 1
ATOM 753 C CA . ASP A 1 96 ? -10.359 5.624 7.374 1.00 94.94 96 ASP A CA 1
ATOM 754 C C . ASP A 1 96 ? -9.338 4.477 7.235 1.00 94.94 96 ASP A C 1
ATOM 756 O O . ASP A 1 96 ? -8.283 4.492 7.884 1.00 94.94 96 ASP A O 1
ATOM 760 N N . HIS A 1 97 ? -9.602 3.492 6.365 1.00 96.25 97 HIS A N 1
ATOM 761 C CA . HIS A 1 97 ? -8.703 2.367 6.098 1.00 96.25 97 HIS A CA 1
ATOM 762 C C . HIS A 1 97 ? -7.579 2.796 5.171 1.00 96.25 97 HIS A C 1
ATOM 764 O O . HIS A 1 97 ? -7.524 2.435 3.997 1.00 96.25 97 HIS A O 1
ATOM 770 N N . VAL A 1 98 ? -6.661 3.579 5.723 1.00 96.06 98 VAL A N 1
ATOM 771 C CA . VAL A 1 98 ? -5.559 4.167 4.971 1.00 96.06 98 VAL A CA 1
ATOM 772 C C . VAL A 1 98 ? -4.235 3.850 5.657 1.00 96.06 98 VAL A C 1
ATOM 774 O O . VAL A 1 98 ? -4.087 4.045 6.873 1.00 96.06 98 VAL A O 1
ATOM 777 N N . TRP A 1 99 ? -3.261 3.353 4.896 1.00 96.38 99 TRP A N 1
ATOM 778 C CA . TRP A 1 99 ? -1.941 2.963 5.405 1.00 96.38 99 TRP A CA 1
ATOM 779 C C . TRP A 1 99 ? -0.826 3.279 4.405 1.00 96.38 99 TRP A C 1
ATOM 781 O O . TRP A 1 99 ? -1.083 3.463 3.221 1.00 96.38 99 TRP A O 1
ATOM 791 N N . GLU A 1 100 ? 0.408 3.399 4.893 1.00 95.62 100 GLU A N 1
ATOM 792 C CA . GLU A 1 100 ? 1.601 3.669 4.081 1.00 95.62 100 GLU A CA 1
ATOM 793 C C . GLU A 1 100 ? 2.560 2.484 4.199 1.00 95.62 100 GLU A C 1
ATOM 795 O O . GLU A 1 100 ? 2.792 1.989 5.303 1.00 95.62 100 GLU A O 1
ATOM 800 N N . LEU A 1 101 ? 3.132 2.054 3.076 1.00 95.31 101 LEU A N 1
ATOM 801 C CA . LEU A 1 101 ? 4.205 1.060 3.018 1.00 95.31 101 LEU A CA 1
ATOM 802 C C . LEU A 1 101 ? 5.273 1.507 2.022 1.00 95.31 101 LEU A C 1
ATOM 804 O O . LEU A 1 101 ? 5.015 2.327 1.137 1.00 95.31 101 LEU A O 1
ATOM 808 N N . ASN A 1 102 ? 6.466 0.923 2.123 1.00 95.69 102 ASN A N 1
ATOM 809 C CA . ASN A 1 102 ? 7.353 0.905 0.967 1.00 95.69 102 ASN A CA 1
ATOM 810 C C . ASN A 1 102 ? 6.764 -0.029 -0.093 1.00 95.69 102 ASN A C 1
ATOM 812 O O . ASN A 1 102 ? 6.153 -1.047 0.239 1.00 95.69 102 ASN A O 1
ATOM 816 N N . LEU A 1 103 ? 6.994 0.277 -1.368 1.00 94.94 103 LEU A N 1
ATOM 817 C CA . LEU A 1 103 ? 6.493 -0.545 -2.464 1.00 94.94 103 LEU A CA 1
ATOM 818 C C . LEU A 1 103 ? 6.974 -2.000 -2.360 1.00 94.94 103 LEU A C 1
ATOM 820 O O . LEU A 1 103 ? 6.195 -2.911 -2.604 1.00 94.94 103 LEU A O 1
ATOM 824 N N . GLU A 1 104 ? 8.224 -2.235 -1.954 1.00 95.69 104 GLU A N 1
ATOM 825 C CA . GLU A 1 104 ? 8.734 -3.596 -1.744 1.00 95.69 104 GLU A CA 1
ATOM 826 C C . GLU A 1 104 ? 7.923 -4.379 -0.704 1.00 95.69 104 GLU A C 1
ATOM 828 O O . GLU A 1 104 ? 7.656 -5.560 -0.905 1.00 95.69 104 GLU A O 1
ATOM 833 N N . ASP A 1 105 ? 7.488 -3.729 0.377 1.00 96.25 105 ASP A N 1
ATOM 834 C CA . ASP A 1 105 ? 6.695 -4.376 1.423 1.00 96.25 105 ASP A CA 1
ATOM 835 C C . ASP A 1 105 ? 5.264 -4.657 0.952 1.00 96.25 105 ASP A C 1
ATOM 837 O O . ASP A 1 105 ? 4.736 -5.732 1.223 1.00 96.25 105 ASP A O 1
ATOM 841 N N . ALA A 1 106 ? 4.670 -3.747 0.174 1.00 95.38 106 ALA A N 1
ATOM 842 C CA . ALA A 1 106 ? 3.353 -3.948 -0.434 1.00 95.38 106 ALA A CA 1
ATOM 843 C C . ALA A 1 106 ? 3.331 -5.102 -1.455 1.00 95.38 106 ALA A C 1
ATOM 845 O O . ALA A 1 106 ? 2.294 -5.725 -1.668 1.00 95.38 106 ALA A O 1
ATOM 846 N N . LEU A 1 107 ? 4.468 -5.392 -2.098 1.00 94.81 107 LEU A N 1
ATOM 847 C CA . LEU A 1 107 ? 4.583 -6.453 -3.102 1.00 94.81 107 LEU A CA 1
ATOM 848 C C . LEU A 1 107 ? 4.801 -7.854 -2.510 1.00 94.81 107 LEU A C 1
ATOM 850 O O . LEU A 1 107 ? 4.659 -8.820 -3.262 1.00 94.81 107 LEU A O 1
ATOM 854 N N . LYS A 1 108 ? 5.129 -7.970 -1.215 1.00 95.31 108 LYS A N 1
ATOM 855 C CA . LYS A 1 108 ? 5.244 -9.251 -0.495 1.00 95.31 108 LYS A CA 1
ATOM 856 C C . LYS A 1 108 ? 3.869 -9.878 -0.259 1.00 95.31 108 LYS A C 1
ATOM 858 O O . LYS A 1 108 ? 2.848 -9.189 -0.252 1.00 95.31 108 LYS A O 1
ATOM 863 N N . ASP A 1 109 ? 3.856 -11.180 0.007 1.00 92.25 109 ASP A N 1
ATOM 864 C CA . ASP A 1 109 ? 2.640 -11.894 0.394 1.00 92.25 109 ASP A CA 1
ATOM 865 C C . ASP A 1 109 ? 2.027 -11.272 1.656 1.00 92.25 109 ASP A C 1
ATOM 867 O O . ASP A 1 109 ? 2.714 -11.031 2.650 1.00 92.25 109 ASP A O 1
ATOM 871 N N . GLY A 1 110 ? 0.732 -10.955 1.592 1.00 90.38 110 GLY A N 1
ATOM 872 C CA . GLY A 1 110 ? 0.019 -10.254 2.664 1.00 90.38 110 GLY A CA 1
ATOM 873 C C . GLY A 1 110 ? 0.349 -8.760 2.796 1.00 90.38 110 GLY A C 1
ATOM 874 O O . GLY A 1 110 ? -0.273 -8.084 3.609 1.00 90.38 110 GLY A O 1
ATOM 875 N N . GLY A 1 111 ? 1.257 -8.203 1.987 1.00 93.06 111 GLY A N 1
ATOM 876 C CA . GLY A 1 111 ? 1.632 -6.783 2.038 1.00 93.06 111 GLY A CA 1
ATOM 877 C C . GLY A 1 111 ? 0.485 -5.817 1.719 1.00 93.06 111 GLY A C 1
ATOM 878 O O . GLY A 1 111 ? 0.468 -4.687 2.200 1.00 93.06 111 GLY A O 1
ATOM 879 N N . LEU A 1 112 ? -0.502 -6.270 0.944 1.00 95.62 112 LEU A N 1
ATOM 880 C CA . LEU A 1 112 ? -1.716 -5.512 0.621 1.00 95.62 112 LEU A CA 1
ATOM 881 C C . LEU A 1 112 ? -2.860 -5.715 1.628 1.00 95.62 112 LEU A C 1
ATOM 883 O O . LEU A 1 112 ? -3.927 -5.123 1.465 1.00 95.62 112 LEU A O 1
ATOM 887 N N . GLU A 1 113 ? -2.678 -6.549 2.654 1.00 96.50 113 GLU A N 1
ATOM 888 C CA . GLU A 1 113 ? -3.706 -6.772 3.668 1.00 96.50 113 GLU A CA 1
ATOM 889 C C . GLU A 1 113 ? -3.974 -5.475 4.443 1.00 96.50 113 GLU A C 1
ATOM 891 O O . GLU A 1 113 ? -3.082 -4.903 5.069 1.00 96.50 113 GLU A O 1
ATOM 896 N N . CYS A 1 114 ? -5.226 -5.012 4.417 1.00 96.62 114 CYS A N 1
ATOM 897 C CA . CYS A 1 114 ? -5.624 -3.809 5.134 1.00 96.62 114 CYS A CA 1
ATOM 898 C C . CYS A 1 114 ? -5.431 -3.998 6.655 1.00 96.62 114 CYS A C 1
ATOM 900 O O . CYS A 1 114 ? -6.114 -4.841 7.248 1.00 96.62 114 CYS A O 1
ATOM 902 N N . PRO A 1 115 ? -4.600 -3.173 7.327 1.00 95.56 115 PRO A N 1
ATOM 903 C CA . PRO A 1 115 ? -4.340 -3.317 8.760 1.00 95.56 115 PRO A CA 1
ATOM 904 C C . PRO A 1 115 ? -5.589 -3.156 9.634 1.00 95.56 115 PRO A C 1
ATOM 906 O O . PRO A 1 115 ? -5.669 -3.757 10.700 1.00 95.56 115 PRO A O 1
ATOM 909 N N . CYS A 1 116 ? -6.569 -2.363 9.191 1.00 94.81 116 CYS A N 1
ATOM 910 C CA . CYS A 1 116 ? -7.831 -2.185 9.907 1.00 94.81 116 CYS A CA 1
ATOM 911 C C . CYS A 1 116 ? -8.703 -3.444 9.820 1.00 94.81 116 CYS A C 1
ATOM 913 O O . CYS A 1 116 ? -9.224 -3.911 10.830 1.00 94.81 116 CYS A O 1
ATOM 915 N N . CYS A 1 117 ? -8.811 -4.036 8.627 1.00 92.88 117 CYS A N 1
ATOM 916 C CA . CYS A 1 117 ? -9.551 -5.283 8.422 1.00 92.88 117 CYS A CA 1
ATOM 917 C C . CYS A 1 117 ? -8.909 -6.473 9.142 1.00 92.88 117 CYS A C 1
ATOM 919 O O . CYS A 1 117 ? -9.619 -7.365 9.581 1.00 92.88 117 CYS A O 1
ATOM 921 N N . ALA A 1 118 ? -7.580 -6.476 9.263 1.00 91.06 118 ALA A N 1
ATOM 922 C CA . ALA A 1 118 ? -6.825 -7.520 9.949 1.00 91.06 118 ALA A CA 1
ATOM 923 C C . ALA A 1 118 ? -6.751 -7.336 11.479 1.00 91.06 118 ALA A C 1
ATOM 925 O O . ALA A 1 118 ? -5.976 -8.031 12.130 1.00 91.06 118 ALA A O 1
ATOM 926 N N . GLY A 1 119 ? -7.457 -6.352 12.054 1.00 88.81 119 GLY A N 1
ATOM 927 C CA . GLY A 1 119 ? -7.427 -6.082 13.500 1.00 88.81 119 GLY A CA 1
ATOM 928 C C . GLY A 1 119 ? -6.078 -5.570 14.028 1.00 88.81 119 GLY A C 1
ATOM 929 O O . GLY A 1 119 ? -5.829 -5.581 15.229 1.00 88.81 119 GLY A O 1
ATOM 930 N N . LYS A 1 120 ? -5.186 -5.110 13.142 1.00 90.12 120 LYS A N 1
ATOM 931 C CA . LYS A 1 120 ? -3.839 -4.607 13.475 1.00 90.12 120 LYS A CA 1
ATOM 932 C C . LYS A 1 120 ? -3.811 -3.093 13.702 1.00 90.12 120 LYS A C 1
ATOM 934 O O . LYS A 1 120 ? -2.833 -2.565 14.230 1.00 90.12 120 LYS A O 1
ATOM 939 N N . LYS A 1 121 ? -4.851 -2.377 13.269 1.00 93.56 121 LYS A N 1
ATOM 940 C CA . LYS A 1 121 ? -4.988 -0.922 13.395 1.00 93.56 121 LYS A CA 1
ATOM 941 C C . LYS A 1 121 ? -6.428 -0.553 13.743 1.00 93.56 121 LYS A C 1
ATOM 943 O O . LYS A 1 121 ? -7.356 -1.044 13.108 1.00 93.56 121 LYS A O 1
ATOM 948 N N . LEU A 1 122 ? -6.600 0.346 14.712 1.00 93.38 122 LEU A N 1
ATOM 949 C CA . LEU A 1 122 ? -7.911 0.875 15.082 1.00 93.38 122 LEU A CA 1
ATOM 950 C C . LEU A 1 122 ? -8.538 1.651 13.919 1.00 93.38 122 LEU A C 1
ATOM 952 O O . LEU A 1 122 ? -7.869 2.453 13.263 1.00 93.38 122 LEU A O 1
ATOM 956 N N . SER A 1 123 ? -9.826 1.422 13.713 1.00 94.88 123 SER A N 1
ATOM 957 C CA . SER A 1 123 ? -10.678 2.080 12.736 1.00 94.88 123 SER A CA 1
ATOM 958 C C . SER A 1 123 ? -12.086 2.228 13.297 1.00 94.88 123 SER A C 1
ATOM 960 O O . SER A 1 123 ? -12.527 1.438 14.134 1.00 94.88 123 SER A O 1
ATOM 962 N N . ILE A 1 124 ? -12.832 3.195 12.773 1.00 93.69 124 ILE A N 1
ATOM 963 C CA . ILE A 1 124 ? -14.262 3.333 13.063 1.00 93.69 124 ILE A CA 1
ATOM 964 C C . ILE A 1 124 ? -15.046 2.057 12.735 1.00 93.69 124 ILE A C 1
ATOM 966 O O . ILE A 1 124 ? -16.087 1.822 13.332 1.00 93.69 124 ILE A O 1
ATOM 970 N N . THR A 1 125 ? -14.566 1.209 11.820 1.00 92.81 125 THR A N 1
ATOM 971 C CA . THR A 1 125 ? -15.265 -0.027 11.435 1.00 92.81 125 THR A CA 1
ATOM 972 C C . THR A 1 125 ? -14.947 -1.216 12.341 1.00 92.81 125 THR A C 1
ATOM 974 O O . THR A 1 125 ? -15.591 -2.251 12.206 1.00 92.81 125 THR A O 1
ATOM 977 N N . ASN A 1 126 ? -13.929 -1.120 13.202 1.00 90.44 126 ASN A N 1
ATOM 978 C CA . ASN A 1 126 ? -13.490 -2.218 14.075 1.00 90.44 126 ASN A CA 1
ATOM 979 C C . ASN A 1 126 ? -13.396 -1.821 15.558 1.00 90.44 126 ASN A C 1
ATOM 981 O O . ASN A 1 126 ? -12.922 -2.604 16.387 1.00 90.44 126 ASN A O 1
ATOM 985 N N . CYS A 1 127 ? -13.832 -0.609 15.904 1.00 90.94 127 CYS A N 1
ATOM 986 C CA . CYS A 1 127 ? -13.850 -0.154 17.281 1.00 90.94 127 CYS A CA 1
ATOM 987 C C . CYS A 1 127 ? -14.980 -0.818 18.084 1.00 90.94 127 CYS A C 1
ATOM 989 O O . CYS A 1 127 ? -15.968 -1.302 17.523 1.00 90.94 127 CYS A O 1
ATOM 991 N N . LEU A 1 128 ? -14.847 -0.826 19.412 1.00 86.50 128 LEU A N 1
ATOM 992 C CA . LEU A 1 128 ? -15.813 -1.435 20.325 1.00 86.50 128 LEU A CA 1
ATOM 993 C C . LEU A 1 128 ? -17.212 -0.842 20.138 1.00 86.50 128 LEU A C 1
ATOM 995 O O . LEU A 1 128 ? -18.182 -1.593 20.119 1.00 86.50 128 LEU A O 1
ATOM 999 N N . LEU A 1 129 ? -17.308 0.478 19.938 1.00 90.69 129 LEU A N 1
ATOM 1000 C CA . LEU A 1 129 ? -18.584 1.151 19.680 1.00 90.69 129 LEU A CA 1
ATOM 1001 C C . LEU A 1 129 ? -19.326 0.565 18.472 1.00 90.69 129 LEU A C 1
ATOM 1003 O O . LEU A 1 129 ? -20.535 0.363 18.533 1.00 90.69 129 LEU A O 1
ATOM 1007 N N . THR A 1 130 ? -18.601 0.288 17.391 1.00 89.31 130 THR A N 1
ATOM 1008 C CA . THR A 1 130 ? -19.189 -0.173 16.131 1.00 89.31 130 THR A CA 1
ATOM 1009 C C . THR A 1 130 ? -19.468 -1.670 16.138 1.00 89.31 130 THR A C 1
ATOM 1011 O O . THR A 1 130 ? -20.526 -2.097 15.686 1.00 89.31 130 THR A O 1
ATOM 1014 N N . VAL A 1 131 ? -18.538 -2.480 16.649 1.00 86.69 131 VAL A N 1
ATOM 1015 C CA . VAL A 1 131 ? -18.659 -3.948 16.610 1.00 86.69 131 VAL A CA 1
ATOM 1016 C C . VAL A 1 131 ? -19.556 -4.468 17.737 1.00 86.69 131 VAL A C 1
ATOM 1018 O O . VAL A 1 131 ? -20.284 -5.440 17.543 1.00 86.69 131 VAL A O 1
ATOM 1021 N N . ARG A 1 132 ? -19.524 -3.833 18.917 1.00 82.75 132 ARG A N 1
ATOM 1022 C CA . ARG A 1 132 ? -20.242 -4.254 20.133 1.00 82.75 132 ARG A CA 1
ATOM 1023 C C . ARG A 1 132 ? -20.893 -3.063 20.850 1.00 82.75 132 ARG A C 1
ATOM 1025 O O . ARG A 1 132 ? -20.498 -2.726 21.972 1.00 82.75 132 ARG A O 1
ATOM 1032 N N . PRO A 1 133 ? -21.916 -2.435 20.241 1.00 87.00 133 PRO A N 1
ATOM 1033 C CA . PRO A 1 133 ? -22.624 -1.311 20.854 1.00 87.00 133 PRO A CA 1
ATOM 1034 C C . PRO A 1 133 ? -23.244 -1.668 22.215 1.00 87.00 133 PRO A C 1
ATOM 1036 O O . PRO A 1 133 ? -23.290 -0.821 23.100 1.00 87.00 133 PRO A O 1
ATOM 1039 N N . ASP A 1 134 ? -23.635 -2.932 22.416 1.00 80.69 134 ASP A N 1
ATOM 1040 C CA . ASP A 1 134 ? -24.168 -3.451 23.681 1.00 80.69 134 ASP A CA 1
ATOM 1041 C C . ASP A 1 134 ? -23.156 -3.385 24.834 1.00 80.69 134 ASP A C 1
ATOM 1043 O O . ASP A 1 134 ? -23.522 -3.155 25.984 1.00 80.69 134 ASP A O 1
ATOM 1047 N N . ILE A 1 135 ? -21.870 -3.568 24.533 1.00 82.12 135 ILE A N 1
ATOM 1048 C CA . ILE A 1 135 ? -20.787 -3.439 25.514 1.00 82.12 135 ILE A CA 1
ATOM 1049 C C . ILE A 1 135 ? -20.365 -1.979 25.645 1.00 82.12 135 ILE A C 1
ATOM 1051 O O . ILE A 1 135 ? -20.083 -1.515 26.749 1.00 82.12 135 ILE A O 1
ATOM 1055 N N . ALA A 1 136 ? -20.313 -1.257 24.526 1.00 87.12 136 ALA A N 1
ATOM 1056 C CA . ALA A 1 136 ? -19.945 0.150 24.502 1.00 87.12 136 ALA A CA 1
ATOM 1057 C C . ALA A 1 136 ? -20.879 1.012 25.366 1.00 87.12 136 ALA A C 1
ATOM 1059 O O . ALA A 1 136 ? -20.403 1.934 26.022 1.00 87.12 136 ALA A O 1
ATOM 1060 N N . GLU A 1 137 ? -22.174 0.689 25.418 1.00 88.19 137 GLU A N 1
ATOM 1061 C CA . GLU A 1 137 ? -23.154 1.359 26.284 1.00 88.19 137 GLU A CA 1
ATOM 1062 C C . GLU A 1 137 ? -22.837 1.190 27.778 1.00 88.19 137 GLU A C 1
ATOM 1064 O O . GLU A 1 137 ? -23.039 2.106 28.572 1.00 88.19 137 GLU A O 1
ATOM 1069 N N . MET A 1 138 ? -22.282 0.042 28.161 1.00 87.75 138 MET A N 1
ATOM 1070 C CA . MET A 1 138 ? -21.899 -0.248 29.545 1.00 87.75 138 MET A CA 1
ATOM 1071 C C . MET A 1 138 ? -20.485 0.225 29.878 1.00 87.75 138 MET A C 1
ATOM 1073 O O . MET A 1 138 ? -20.024 0.039 31.004 1.00 87.75 138 MET A O 1
ATOM 1077 N N . TRP A 1 139 ? -19.768 0.806 28.918 1.00 87.81 139 TRP A N 1
ATOM 1078 C CA . TRP A 1 139 ? -18.379 1.191 29.095 1.00 87.81 139 TRP A CA 1
ATOM 1079 C C . TRP A 1 139 ? -18.232 2.329 30.100 1.00 87.81 139 TRP A C 1
ATOM 1081 O O . TRP A 1 139 ? -18.769 3.424 29.927 1.00 87.81 139 TRP A O 1
ATOM 1091 N N . LEU A 1 140 ? -17.431 2.097 31.136 1.00 87.00 140 LEU A N 1
ATOM 1092 C CA . LEU A 1 140 ? -17.097 3.135 32.102 1.00 87.00 140 LEU A CA 1
ATOM 1093 C C . LEU A 1 140 ? -15.989 4.029 31.556 1.00 87.00 140 LEU A C 1
ATOM 1095 O O . LEU A 1 140 ? -14.876 3.564 31.332 1.00 87.00 140 LEU A O 1
ATOM 1099 N N . VAL A 1 141 ? -16.265 5.320 31.387 1.00 83.06 141 VAL A N 1
ATOM 1100 C CA . VAL A 1 141 ? -15.209 6.326 31.207 1.00 83.06 141 VAL A CA 1
ATOM 1101 C C . VAL A 1 141 ? -14.718 6.756 32.590 1.00 83.06 141 VAL A C 1
ATOM 1103 O O . VAL A 1 141 ? -15.517 7.051 33.476 1.00 83.06 141 VAL A O 1
ATOM 1106 N N . GLY A 1 142 ? -13.403 6.798 32.783 1.00 79.56 142 GLY A N 1
ATOM 1107 C CA . GLY A 1 142 ? -12.767 6.976 34.087 1.00 79.56 142 GLY A CA 1
ATOM 1108 C C . GLY A 1 142 ? -12.498 5.645 34.793 1.00 79.56 142 GLY A C 1
ATOM 1109 O O . GLY A 1 142 ? -12.479 4.579 34.174 1.00 79.56 142 GLY A O 1
ATOM 1110 N N . GLY A 1 143 ? -12.223 5.706 36.099 1.00 77.12 143 GLY A N 1
ATOM 1111 C CA . GLY A 1 143 ? -11.913 4.520 36.905 1.00 77.12 143 GLY A CA 1
ATOM 1112 C C . GLY A 1 143 ? -10.793 3.672 36.288 1.00 77.12 143 GLY A C 1
ATOM 1113 O O . GLY A 1 143 ? -9.751 4.194 35.888 1.00 77.12 143 GLY A O 1
ATOM 1114 N N . GLY A 1 144 ? -11.030 2.364 36.159 1.00 76.56 144 GLY A N 1
ATOM 1115 C CA . GLY A 1 144 ? -10.073 1.419 35.574 1.00 76.56 144 GLY A CA 1
ATOM 1116 C C . GLY A 1 144 ? -9.884 1.515 34.051 1.00 76.56 144 GLY A C 1
ATOM 1117 O O . GLY A 1 144 ? -8.999 0.853 33.509 1.00 76.56 144 GLY A O 1
ATOM 1118 N N . ASN A 1 145 ? -10.663 2.344 33.347 1.00 83.19 145 ASN A N 1
ATOM 1119 C CA . ASN A 1 145 ? -10.486 2.605 31.914 1.00 83.19 145 ASN A CA 1
ATOM 1120 C C . ASN A 1 145 ? -9.771 3.917 31.597 1.00 83.19 145 ASN A C 1
ATOM 1122 O O . ASN A 1 145 ? -9.447 4.134 30.426 1.00 83.19 145 ASN A O 1
ATOM 1126 N N . ALA A 1 146 ? -9.502 4.758 32.601 1.00 86.25 146 ALA A N 1
ATOM 1127 C CA . ALA A 1 146 ? -9.000 6.116 32.402 1.00 86.25 146 ALA A CA 1
ATOM 1128 C C . ALA A 1 146 ? -9.849 6.869 31.352 1.00 86.25 146 ALA A C 1
ATOM 1130 O O . ALA A 1 146 ? -11.069 6.759 31.349 1.00 86.25 146 ALA A O 1
ATOM 1131 N N . GLU A 1 147 ? -9.236 7.615 30.436 1.00 87.75 147 GLU A N 1
ATOM 1132 C CA . GLU A 1 147 ? -9.952 8.394 29.412 1.00 87.75 147 GLU A CA 1
ATOM 1133 C C . GLU A 1 147 ? -10.327 7.581 28.156 1.00 87.75 147 GLU A C 1
ATOM 1135 O O . GLU A 1 147 ? -10.785 8.150 27.163 1.00 87.75 147 GLU A O 1
ATOM 1140 N N . ARG A 1 148 ? -10.130 6.252 28.162 1.00 88.00 148 ARG A N 1
ATOM 1141 C CA . ARG A 1 148 ? -10.420 5.413 26.991 1.00 88.00 148 ARG A CA 1
ATOM 1142 C C . ARG A 1 148 ? -11.921 5.404 26.708 1.00 88.00 148 ARG A C 1
ATOM 1144 O O . ARG A 1 148 ? -12.716 5.047 27.576 1.00 88.00 148 ARG A O 1
ATOM 1151 N N . LYS A 1 149 ? -12.292 5.747 25.476 1.00 90.56 149 LYS A N 1
ATOM 1152 C CA . LYS A 1 149 ? -13.669 5.708 24.969 1.00 90.56 149 LYS A CA 1
ATOM 1153 C C . LYS A 1 149 ? -13.893 4.465 24.096 1.00 90.56 149 LYS A C 1
ATOM 1155 O O . LYS A 1 149 ? -12.924 3.985 23.509 1.00 90.56 149 LYS A O 1
ATOM 1160 N N . PRO A 1 150 ? -15.132 3.962 23.955 1.00 88.94 150 PRO A N 1
ATOM 1161 C CA . PRO A 1 150 ? -15.419 2.776 23.137 1.00 88.94 150 PRO A CA 1
ATOM 1162 C C . PRO A 1 150 ? -15.037 2.896 21.654 1.00 88.94 150 PRO A C 1
ATOM 1164 O O . PRO A 1 150 ? -14.687 1.908 21.017 1.00 88.94 150 PRO A O 1
ATOM 1167 N N . ASP A 1 151 ? -15.077 4.096 21.085 1.00 91.38 151 ASP A N 1
ATOM 1168 C CA . ASP A 1 151 ? -14.625 4.366 19.714 1.00 91.38 151 ASP A CA 1
ATOM 1169 C C . ASP A 1 151 ? -13.088 4.380 19.578 1.00 91.38 151 ASP A C 1
ATOM 1171 O O . ASP A 1 151 ? -12.556 4.230 18.480 1.00 91.38 151 ASP A O 1
ATOM 1175 N N . GLY A 1 152 ? -12.373 4.498 20.698 1.00 89.38 152 GLY A N 1
ATOM 1176 C CA . GLY A 1 152 ? -10.916 4.507 20.801 1.00 89.38 152 GLY A CA 1
ATOM 1177 C C . GLY A 1 152 ? -10.275 3.137 21.052 1.00 89.38 152 GLY A C 1
ATOM 1178 O O . GLY A 1 152 ? -9.083 3.078 21.355 1.00 89.38 152 GLY A O 1
ATOM 1179 N N . ILE A 1 153 ? -11.040 2.042 20.998 1.00 87.38 153 ILE A N 1
ATOM 1180 C CA . ILE A 1 153 ? -10.583 0.694 21.372 1.00 87.38 153 ILE A CA 1
ATOM 1181 C C . ILE A 1 153 ? -10.990 -0.294 20.289 1.00 87.38 153 ILE A C 1
ATOM 1183 O O . ILE A 1 153 ? -12.147 -0.308 19.891 1.00 87.38 153 ILE A O 1
ATOM 1187 N N . MET A 1 154 ? -10.063 -1.140 19.834 1.00 87.00 154 MET A N 1
ATOM 1188 C CA . MET A 1 154 ? -10.383 -2.223 18.898 1.00 87.00 154 MET A CA 1
ATOM 1189 C C . MET A 1 154 ? -11.185 -3.297 19.629 1.00 87.00 154 MET A C 1
ATOM 1191 O O . MET A 1 154 ? -10.760 -3.761 20.687 1.00 87.00 154 MET A O 1
ATOM 1195 N N . ALA A 1 155 ? -12.325 -3.696 19.067 1.00 83.00 155 ALA A N 1
ATOM 1196 C CA . ALA A 1 155 ? -13.258 -4.609 19.726 1.00 83.00 155 ALA A CA 1
ATOM 1197 C C . ALA A 1 155 ? -12.637 -5.977 20.059 1.00 83.00 155 ALA A C 1
ATOM 1199 O O . ALA A 1 155 ? -12.950 -6.562 21.092 1.00 83.00 155 ALA A O 1
ATOM 1200 N N . GLU A 1 156 ? -11.733 -6.449 19.201 1.00 77.38 156 GLU A N 1
ATOM 1201 C CA . GLU A 1 156 ? -11.088 -7.764 19.294 1.00 77.38 156 GLU A CA 1
ATOM 1202 C C . GLU A 1 156 ? -9.637 -7.697 19.793 1.00 77.38 156 GLU A C 1
ATOM 1204 O O . GLU A 1 156 ? -8.932 -8.702 19.784 1.00 77.38 156 GLU A O 1
ATOM 1209 N N . ALA A 1 157 ? -9.156 -6.527 20.226 1.00 73.56 157 ALA A N 1
ATOM 1210 C CA . ALA A 1 157 ? -7.814 -6.439 20.796 1.00 73.56 157 ALA A CA 1
ATOM 1211 C C . ALA A 1 157 ? -7.734 -7.181 22.130 1.00 73.56 157 ALA A C 1
ATOM 1213 O O . ALA A 1 157 ? -8.678 -7.156 22.914 1.00 73.56 157 ALA A O 1
ATOM 1214 N N . ASP A 1 158 ? -6.575 -7.754 22.441 1.00 74.00 158 ASP A N 1
ATOM 1215 C CA . ASP A 1 158 ? -6.284 -8.258 23.780 1.00 74.00 158 ASP A CA 1
ATOM 1216 C C . ASP A 1 158 ? -6.150 -7.106 24.784 1.00 74.00 158 ASP A C 1
ATOM 1218 O O . ASP A 1 158 ? -5.504 -6.088 24.524 1.00 74.00 158 ASP A O 1
ATOM 1222 N N . GLY A 1 159 ? -6.748 -7.265 25.963 1.00 76.25 159 GLY A N 1
ATOM 1223 C CA . GLY A 1 159 ? -6.775 -6.211 26.969 1.00 76.25 159 GLY A CA 1
ATOM 1224 C C . GLY A 1 159 ? -7.827 -6.423 28.049 1.00 76.25 159 GLY A C 1
ATOM 1225 O O . GLY A 1 159 ? -8.506 -7.451 28.104 1.00 76.25 159 GLY A O 1
ATOM 1226 N N . THR A 1 160 ? -7.937 -5.432 28.933 1.00 76.12 160 THR A N 1
ATOM 1227 C CA . THR A 1 160 ? -8.993 -5.342 29.943 1.00 76.12 160 THR A CA 1
ATOM 1228 C C . THR A 1 160 ? -9.773 -4.039 29.815 1.00 76.12 160 THR A C 1
ATOM 1230 O O . THR A 1 160 ? -9.241 -3.002 29.391 1.00 76.12 160 THR A O 1
ATOM 1233 N N . GLY A 1 161 ? -11.049 -4.104 30.183 1.00 82.44 161 GLY A N 1
ATOM 1234 C CA . GLY A 1 161 ? -11.981 -2.986 30.207 1.00 82.44 161 GLY A CA 1
ATOM 1235 C C . GLY A 1 161 ? -12.895 -3.059 31.424 1.00 82.44 161 GLY A C 1
ATOM 1236 O O . GLY A 1 161 ? -13.161 -4.141 31.935 1.00 82.44 161 GLY A O 1
ATOM 1237 N N . TRP A 1 162 ? -13.367 -1.912 31.889 1.00 86.88 162 TRP A N 1
ATOM 1238 C CA . TRP A 1 162 ? -14.313 -1.804 32.996 1.00 86.88 162 TRP A CA 1
ATOM 1239 C C . TRP A 1 162 ? -15.708 -1.441 32.485 1.00 86.88 162 TRP A C 1
ATOM 1241 O O . TRP A 1 162 ? -15.859 -0.519 31.683 1.00 86.88 162 TRP A O 1
ATOM 1251 N N . LEU A 1 163 ? -16.722 -2.167 32.944 1.00 86.50 163 LEU A N 1
ATOM 1252 C CA . LEU A 1 163 ? -18.126 -1.931 32.611 1.00 86.50 163 LEU A CA 1
ATOM 1253 C C . LEU A 1 163 ? -18.926 -1.569 33.862 1.00 86.50 163 LEU A C 1
ATOM 1255 O O . LEU A 1 163 ? -18.600 -2.052 34.945 1.00 86.50 163 LEU A O 1
ATOM 1259 N N . SER A 1 164 ? -19.992 -0.786 33.709 1.00 84.69 164 SER A N 1
ATOM 1260 C CA . SER A 1 164 ? -20.989 -0.532 34.752 1.00 84.69 164 SER A CA 1
ATOM 1261 C C . SER A 1 164 ? -22.328 -1.114 34.354 1.00 84.69 164 SER A C 1
ATOM 1263 O O . SER A 1 164 ? -22.848 -0.832 33.276 1.00 84.69 164 SER A O 1
ATOM 1265 N N . TRP A 1 165 ? -22.890 -1.918 35.247 1.00 81.56 165 TRP A N 1
ATOM 1266 C CA . TRP A 1 165 ? -24.208 -2.502 35.074 1.00 81.56 165 TRP A CA 1
ATOM 1267 C C . TRP A 1 165 ? -24.867 -2.703 36.437 1.00 81.56 165 TRP A C 1
ATOM 1269 O O . TRP A 1 165 ? -24.230 -3.186 37.375 1.00 81.56 165 TRP A O 1
ATOM 1279 N N . GLU A 1 166 ? -26.127 -2.278 36.556 1.00 84.62 166 GLU A N 1
ATOM 1280 C CA . GLU A 1 166 ? -26.913 -2.330 37.802 1.00 84.62 166 GLU A CA 1
ATOM 1281 C C . GLU A 1 166 ? -26.193 -1.731 39.029 1.00 84.62 166 GLU A C 1
ATOM 1283 O O . GLU A 1 166 ? -26.251 -2.255 40.143 1.00 84.62 166 GLU A O 1
ATOM 1288 N N . GLY A 1 167 ? -25.473 -0.623 38.830 1.00 81.25 167 GLY A N 1
ATOM 1289 C CA . GLY A 1 167 ? -24.750 0.063 39.908 1.00 81.25 167 GLY A CA 1
ATOM 1290 C C . GLY A 1 167 ? -23.516 -0.689 40.418 1.00 81.25 167 GLY A C 1
ATOM 1291 O O . GLY A 1 167 ? -23.017 -0.376 41.499 1.00 81.25 167 GLY A O 1
ATOM 1292 N N . ARG A 1 168 ? -23.024 -1.683 39.669 1.00 81.19 168 ARG A N 1
ATOM 1293 C CA . ARG A 1 168 ? -21.781 -2.408 39.956 1.00 81.19 168 ARG A CA 1
ATOM 1294 C C . ARG A 1 168 ? -20.798 -2.275 38.808 1.00 81.19 168 ARG A C 1
ATOM 1296 O O . ARG A 1 168 ? -21.193 -2.251 37.645 1.00 81.19 168 ARG A O 1
ATOM 1303 N N . GLU A 1 169 ? -19.519 -2.261 39.159 1.00 85.50 169 GLU A N 1
ATOM 1304 C CA . GLU A 1 169 ? -18.419 -2.202 38.204 1.00 85.50 169 GLU A CA 1
ATOM 1305 C C . GLU A 1 169 ? -17.788 -3.583 38.011 1.00 85.50 169 GLU A C 1
ATOM 1307 O O . GLU A 1 169 ? -17.587 -4.333 38.972 1.00 85.50 169 GLU A O 1
ATOM 1312 N N . TRP A 1 170 ? -17.459 -3.911 36.767 1.00 81.88 170 TRP A N 1
ATOM 1313 C CA . TRP A 1 170 ? -16.912 -5.206 36.376 1.00 81.88 170 TRP A CA 1
ATOM 1314 C C . TRP A 1 170 ? -15.674 -5.018 35.511 1.00 81.88 170 TRP A C 1
ATOM 1316 O O . TRP A 1 170 ? -15.745 -4.358 34.479 1.00 81.88 170 TRP A O 1
ATOM 1326 N N . GLU A 1 171 ? -14.564 -5.653 35.882 1.00 82.50 171 GLU A N 1
ATOM 1327 C CA . GLU A 1 171 ? -13.419 -5.812 34.985 1.00 82.50 171 GLU A CA 1
ATOM 1328 C C . GLU A 1 171 ? -13.666 -7.002 34.047 1.00 82.50 171 GLU A C 1
ATOM 1330 O O . GLU A 1 171 ? -13.923 -8.127 34.489 1.00 82.50 171 GLU A O 1
ATOM 1335 N N . ILE A 1 172 ? -13.566 -6.760 32.747 1.00 76.38 172 ILE A N 1
ATOM 1336 C CA . ILE A 1 172 ? -13.682 -7.758 31.688 1.00 76.38 172 ILE A CA 1
ATOM 1337 C C . ILE A 1 172 ? -12.398 -7.815 30.866 1.00 76.38 172 ILE A C 1
ATOM 1339 O O . ILE A 1 172 ? -11.647 -6.845 30.788 1.00 76.38 172 ILE A O 1
ATOM 1343 N N . TYR A 1 173 ? -12.167 -8.951 30.213 1.00 68.94 173 TYR A N 1
ATOM 1344 C CA . TYR A 1 173 ? -11.118 -9.087 29.208 1.00 68.94 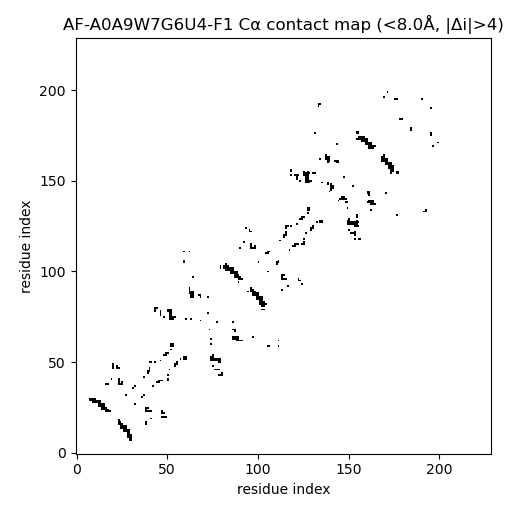173 TYR A CA 1
ATOM 1345 C C . TYR A 1 173 ? -11.715 -8.910 27.811 1.00 68.94 173 TYR A C 1
ATOM 1347 O O . TYR A 1 173 ? -12.757 -9.489 27.511 1.00 68.94 173 TYR A O 1
ATOM 1355 N N . THR A 1 174 ? -11.061 -8.141 26.949 1.00 63.41 174 THR A N 1
ATOM 1356 C CA . THR A 1 174 ? -11.591 -7.767 25.629 1.00 63.41 174 THR A CA 1
ATOM 1357 C C . THR A 1 174 ? -11.609 -8.930 24.625 1.00 63.41 174 THR A C 1
ATOM 1359 O O . THR A 1 174 ? -12.519 -8.991 23.809 1.00 63.41 174 THR A O 1
ATOM 1362 N N . TYR A 1 175 ? -10.751 -9.951 24.764 1.00 59.56 175 TYR A N 1
ATOM 1363 C CA . TYR A 1 175 ? -10.864 -11.194 23.970 1.00 59.56 175 TYR A CA 1
ATOM 1364 C C . TYR A 1 175 ? -12.126 -12.017 24.295 1.00 59.56 175 TYR A C 1
ATOM 1366 O O . TYR A 1 175 ? -12.511 -12.894 23.531 1.00 59.56 175 TYR A O 1
ATOM 1374 N N . VAL A 1 176 ? -12.804 -11.747 25.420 1.00 51.03 176 VAL A N 1
ATOM 1375 C CA . VAL A 1 176 ? -14.112 -12.356 25.747 1.00 51.03 176 VAL A CA 1
ATOM 1376 C C . VAL A 1 176 ? -15.239 -11.707 24.925 1.00 51.03 176 VAL A C 1
ATOM 1378 O O . VAL A 1 176 ? -16.371 -12.188 24.934 1.00 51.03 176 VAL A O 1
ATOM 1381 N N . LEU A 1 177 ? -14.938 -10.623 24.201 1.00 51.47 177 LEU A N 1
ATOM 1382 C CA . LEU A 1 177 ? -15.887 -9.859 23.395 1.00 51.47 177 LEU A CA 1
ATOM 1383 C C . LEU A 1 177 ? -15.862 -10.229 21.904 1.00 51.47 177 LEU A C 1
ATOM 1385 O O . LEU A 1 177 ? -16.815 -9.875 21.206 1.00 51.47 177 LEU A O 1
ATOM 1389 N N . GLY A 1 178 ? -14.826 -10.940 21.442 1.00 43.81 178 GLY A N 1
ATOM 1390 C CA . GLY A 1 178 ? -14.692 -11.437 20.071 1.00 43.81 178 GLY A CA 1
ATOM 1391 C C . GLY A 1 178 ? -15.202 -12.873 19.938 1.00 43.81 178 GLY A C 1
ATOM 1392 O O . GLY A 1 178 ? -14.710 -13.784 20.606 1.00 43.81 178 GLY A O 1
ATOM 1393 N N . GLU A 1 179 ? -16.190 -13.098 19.073 1.00 40.84 179 GLU A N 1
ATOM 1394 C CA . GLU A 1 179 ? -16.542 -14.450 18.639 1.00 40.84 179 GLU A CA 1
ATOM 1395 C C . GLU A 1 179 ? -15.555 -14.909 17.552 1.00 40.84 179 GLU A C 1
ATOM 1397 O O . GLU A 1 179 ? -15.769 -14.669 16.373 1.00 40.84 179 GLU A O 1
ATOM 1402 N N . GLY A 1 180 ? -14.493 -15.612 17.960 1.00 35.56 180 GLY A N 1
ATOM 1403 C CA . GLY A 1 180 ? -13.786 -16.577 17.108 1.00 35.56 180 GLY A CA 1
ATOM 1404 C C . GLY A 1 180 ? -12.672 -16.044 16.200 1.00 35.56 180 GLY A C 1
ATOM 1405 O O . GLY A 1 180 ? -12.899 -15.718 15.043 1.00 35.56 180 GLY A O 1
ATOM 1406 N N . GLY A 1 181 ? -11.433 -16.139 16.689 1.00 31.11 181 GLY A N 1
ATOM 1407 C CA . GLY A 1 181 ? -10.275 -16.483 15.860 1.00 31.11 181 GLY A CA 1
ATOM 1408 C C . GLY A 1 181 ? -9.947 -17.961 16.087 1.00 31.11 181 GLY A C 1
ATOM 1409 O O . GLY A 1 181 ? -9.943 -18.421 17.228 1.00 31.11 181 GLY A O 1
ATOM 1410 N N . ASP A 1 182 ? -9.759 -18.712 15.008 1.00 30.39 182 ASP A N 1
ATOM 1411 C CA . ASP A 1 182 ? -9.692 -20.176 14.946 1.00 30.39 182 ASP A CA 1
ATOM 1412 C C . ASP A 1 182 ? -8.871 -20.839 16.067 1.00 30.39 182 ASP A C 1
ATOM 1414 O O . ASP A 1 182 ? -7.641 -20.849 16.076 1.00 30.39 182 ASP A O 1
ATOM 1418 N N . GLY A 1 183 ? -9.590 -21.438 17.018 1.00 30.69 183 GLY A N 1
ATOM 1419 C CA . GLY A 1 183 ? -9.025 -22.177 18.140 1.00 30.69 183 GLY A CA 1
ATOM 1420 C C . GLY A 1 183 ? -10.022 -22.288 19.287 1.00 30.69 183 GLY A C 1
ATOM 1421 O O . GLY A 1 183 ? -9.901 -21.588 20.283 1.00 30.69 183 GLY A O 1
ATOM 1422 N N . ASN A 1 184 ? -10.991 -23.202 19.157 1.00 28.00 184 ASN A N 1
ATOM 1423 C CA . ASN A 1 184 ? -12.036 -23.517 20.148 1.00 28.00 184 ASN A CA 1
ATOM 1424 C C . ASN A 1 184 ? -13.214 -22.518 20.234 1.00 28.00 184 ASN A C 1
ATOM 1426 O O . ASN A 1 184 ? -13.490 -21.907 21.267 1.00 28.00 184 ASN A O 1
ATOM 1430 N N . ALA A 1 185 ? -13.989 -22.427 19.149 1.00 28.66 185 ALA A N 1
ATOM 1431 C CA . ALA A 1 185 ? -15.334 -21.861 19.178 1.00 28.66 185 ALA A CA 1
ATOM 1432 C C . ALA A 1 185 ? -16.301 -22.814 19.909 1.00 28.66 185 ALA A C 1
ATOM 1434 O O . ALA A 1 185 ? -16.789 -23.791 19.343 1.00 28.66 185 ALA A O 1
ATOM 1435 N N . ALA A 1 186 ? -16.595 -22.515 21.175 1.00 23.86 186 ALA A N 1
ATOM 1436 C CA . ALA A 1 186 ? -17.807 -22.978 21.840 1.00 23.86 186 ALA A CA 1
ATOM 1437 C C . ALA A 1 186 ? -18.797 -21.808 21.887 1.00 23.86 186 ALA A C 1
ATOM 1439 O O . ALA A 1 186 ? -18.549 -20.785 22.523 1.00 23.86 186 ALA A O 1
ATOM 1440 N N . ALA A 1 187 ? -19.890 -21.994 21.151 1.00 29.28 187 ALA A N 1
ATOM 1441 C CA . ALA A 1 187 ? -20.984 -21.073 20.886 1.00 29.28 187 ALA A CA 1
ATOM 1442 C C . ALA A 1 187 ? -21.420 -20.184 22.064 1.00 29.28 187 ALA A C 1
ATOM 1444 O O . ALA A 1 187 ? -21.574 -20.634 23.203 1.00 29.28 187 ALA A O 1
ATOM 1445 N N . ALA A 1 188 ? -21.757 -18.933 21.753 1.00 29.83 188 ALA A N 1
ATOM 1446 C CA . ALA A 1 188 ? -22.484 -18.047 22.646 1.00 29.83 188 ALA A CA 1
ATOM 1447 C C . ALA A 1 188 ? -23.550 -17.254 21.883 1.00 29.83 188 ALA A C 1
ATOM 1449 O O . ALA A 1 188 ? -23.510 -16.033 21.810 1.00 29.83 188 ALA A O 1
ATOM 1450 N N . GLY A 1 189 ? -24.546 -17.967 21.356 1.00 28.97 189 GLY A N 1
ATOM 1451 C CA . GLY A 1 189 ? -25.683 -17.347 20.687 1.00 28.97 189 GLY A CA 1
ATOM 1452 C C . GLY A 1 189 ? -26.352 -16.237 21.506 1.00 28.97 189 GLY A C 1
ATOM 1453 O O . GLY A 1 189 ? -26.521 -16.368 22.714 1.00 28.97 189 GLY A O 1
ATOM 1454 N N . LYS A 1 190 ? -26.757 -15.171 20.803 1.00 32.88 190 LYS A N 1
ATOM 1455 C CA . LYS A 1 190 ? -27.863 -14.234 21.101 1.00 32.88 190 LYS A CA 1
ATOM 1456 C C . LYS A 1 190 ? -28.078 -13.804 22.565 1.00 32.88 190 LYS A C 1
ATOM 1458 O O . LYS A 1 190 ? -29.207 -13.523 22.955 1.00 32.88 190 LYS A O 1
ATOM 1463 N N . GLY A 1 191 ? -27.027 -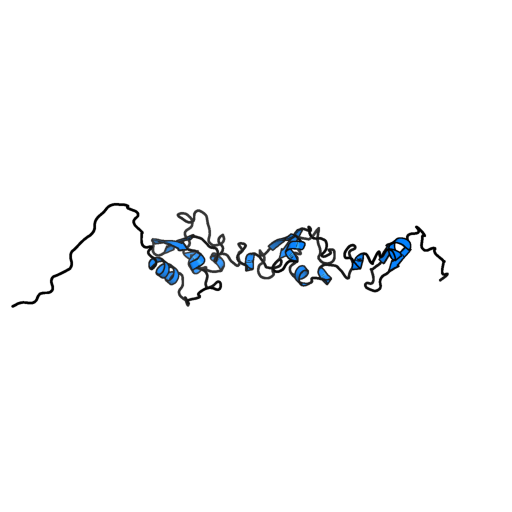13.714 23.368 1.00 35.34 191 GLY A N 1
ATOM 1464 C CA . GLY A 1 191 ? -27.080 -13.108 24.691 1.00 35.34 191 GLY A CA 1
ATOM 1465 C C . GLY A 1 191 ? -26.268 -11.827 24.658 1.00 35.34 191 GLY A C 1
ATOM 1466 O O . GLY A 1 191 ? -25.049 -11.906 24.530 1.00 35.34 191 GLY A O 1
ATOM 1467 N N . GLY A 1 192 ? -26.938 -10.675 24.742 1.00 50.28 192 GLY A N 1
ATOM 1468 C CA . GLY A 1 192 ? -26.297 -9.364 24.872 1.00 50.28 192 GLY A CA 1
ATOM 1469 C C . GLY A 1 192 ? -25.455 -9.251 26.144 1.00 50.28 192 GLY A C 1
ATOM 1470 O O . GLY A 1 192 ? -25.179 -10.246 26.814 1.00 50.28 192 GLY A O 1
ATOM 1471 N N . ALA A 1 193 ? -25.048 -8.037 26.497 1.00 51.06 193 ALA A N 1
ATOM 1472 C CA . ALA A 1 193 ? -24.141 -7.747 27.606 1.00 51.06 193 ALA A CA 1
ATOM 1473 C C . ALA A 1 193 ? -24.432 -8.476 28.947 1.00 51.06 193 ALA A C 1
ATOM 1475 O O . ALA A 1 193 ? -23.489 -8.814 29.660 1.00 51.06 193 ALA A O 1
ATOM 1476 N N . GLU A 1 194 ? -25.682 -8.855 29.246 1.00 50.78 194 GLU A N 1
ATOM 1477 C CA . GLU A 1 194 ? -26.038 -9.754 30.363 1.00 50.78 194 GLU A CA 1
ATOM 1478 C C . GLU A 1 194 ? -25.334 -11.127 30.309 1.00 50.78 194 GLU A C 1
ATOM 1480 O O . GLU A 1 194 ? -24.878 -11.641 31.329 1.00 50.78 194 GLU A O 1
ATOM 1485 N N . SER A 1 195 ? -25.184 -11.730 29.127 1.00 57.22 195 SER A N 1
ATOM 1486 C CA . SER A 1 195 ? -24.433 -12.978 28.899 1.00 57.22 195 SER A CA 1
ATOM 1487 C C . SER A 1 195 ? -22.935 -12.788 29.137 1.00 57.22 195 SER A C 1
ATOM 1489 O O . SER A 1 195 ? -22.273 -13.653 29.710 1.00 57.22 195 SER A O 1
ATOM 1491 N N . VAL A 1 196 ? -22.389 -11.634 28.744 1.00 61.22 196 VAL A N 1
ATOM 1492 C CA . VAL A 1 196 ? -20.971 -11.298 28.949 1.00 61.22 196 VAL A CA 1
ATOM 1493 C C . VAL A 1 196 ? -20.683 -11.101 30.440 1.00 61.22 196 VAL A C 1
ATOM 1495 O O . VAL A 1 196 ? -19.742 -11.695 30.973 1.00 61.22 196 VAL A O 1
ATOM 1498 N N . ILE A 1 197 ? -21.532 -10.338 31.134 1.00 61.72 197 ILE A N 1
ATOM 1499 C CA . ILE A 1 197 ? -21.401 -10.048 32.568 1.00 61.72 197 ILE A CA 1
ATOM 1500 C C . ILE A 1 197 ? -21.661 -11.305 33.409 1.00 61.72 197 ILE A C 1
ATOM 1502 O O . ILE A 1 197 ? -20.876 -11.612 34.308 1.00 61.72 197 ILE A O 1
ATOM 1506 N N . SER A 1 198 ? -22.692 -12.096 33.094 1.00 56.72 198 SER A N 1
ATOM 1507 C CA . SER A 1 198 ? -22.978 -13.357 33.800 1.00 56.72 198 SER A CA 1
ATOM 1508 C C . SER A 1 198 ? -21.853 -14.389 33.642 1.00 56.72 198 SER A C 1
ATOM 1510 O O . SER A 1 198 ? -21.487 -15.054 34.615 1.00 56.72 198 SER A O 1
ATOM 1512 N N . LYS A 1 199 ? -21.218 -14.477 32.464 1.00 54.81 199 LYS A N 1
ATOM 1513 C CA . LYS A 1 199 ? -20.025 -15.318 32.250 1.00 54.81 199 LYS A CA 1
ATOM 1514 C C . LYS A 1 199 ? -18.793 -14.809 32.999 1.00 54.81 199 LYS A C 1
ATOM 1516 O O . LYS A 1 199 ? -18.038 -15.627 33.530 1.00 54.81 199 LYS A O 1
ATOM 1521 N N . ALA A 1 200 ? -18.585 -13.492 33.072 1.00 51.03 200 ALA A N 1
ATOM 1522 C CA . ALA A 1 200 ? -17.496 -12.894 33.848 1.00 51.03 200 ALA A CA 1
ATOM 1523 C C . ALA A 1 200 ? -17.671 -13.147 35.358 1.00 51.03 200 ALA A C 1
ATOM 1525 O O . ALA A 1 200 ? -16.723 -13.558 36.031 1.00 51.03 200 ALA A O 1
ATOM 1526 N N . ALA A 1 201 ? -18.897 -13.017 35.875 1.00 49.75 201 ALA A N 1
ATOM 1527 C CA . ALA A 1 201 ? -19.238 -13.292 37.272 1.00 49.75 201 ALA A CA 1
ATOM 1528 C C . ALA A 1 201 ? -19.019 -14.766 37.679 1.00 49.75 201 ALA A C 1
ATOM 1530 O O . ALA A 1 201 ? -18.692 -15.045 38.837 1.00 49.75 201 ALA A O 1
ATOM 1531 N N . GLY A 1 202 ? -19.148 -15.708 36.735 1.00 45.12 202 GLY A N 1
ATOM 1532 C CA . GLY A 1 202 ? -18.903 -17.139 36.950 1.00 45.12 202 GLY A CA 1
ATOM 1533 C C . GLY A 1 202 ? -17.423 -17.539 37.045 1.00 45.12 202 GLY A C 1
ATOM 1534 O O . GLY A 1 202 ? -17.101 -18.559 37.653 1.00 45.12 202 GLY A O 1
ATOM 1535 N N . LYS A 1 203 ? -16.492 -16.734 36.511 1.00 43.19 203 LYS A N 1
ATOM 1536 C CA . LYS A 1 203 ? -15.040 -16.995 36.569 1.00 43.19 203 LYS A CA 1
ATOM 1537 C C . LYS A 1 203 ? -14.387 -16.277 37.756 1.00 43.19 203 LYS A C 1
ATOM 1539 O O . LYS A 1 203 ? -13.478 -15.465 37.591 1.00 43.19 203 LYS A O 1
ATOM 1544 N N . LYS A 1 204 ? -14.788 -16.597 38.991 1.00 35.19 204 LYS A N 1
ATOM 1545 C CA . LYS A 1 204 ? -13.980 -16.209 40.161 1.00 35.19 204 LYS A CA 1
ATOM 1546 C C . LYS A 1 204 ? -12.638 -16.944 40.106 1.00 35.19 204 LYS A C 1
ATOM 1548 O O . LYS A 1 204 ? -12.576 -18.154 40.307 1.00 35.19 204 LYS A O 1
ATOM 1553 N N . LYS A 1 205 ? -11.555 -16.199 39.852 1.00 35.47 205 LYS A N 1
ATOM 1554 C CA . LYS A 1 205 ? -10.174 -16.662 40.050 1.00 35.47 205 LYS A CA 1
ATOM 1555 C C . LYS A 1 205 ? -10.053 -17.243 41.461 1.00 35.47 205 LYS A C 1
ATOM 1557 O O . LYS A 1 205 ? -10.203 -16.523 42.448 1.00 35.47 205 LYS A O 1
ATOM 1562 N N . SER A 1 206 ? -9.763 -18.540 41.542 1.00 34.62 206 SER A N 1
ATOM 1563 C CA . SER A 1 206 ? -9.207 -19.170 42.737 1.00 34.62 206 SER A CA 1
ATOM 1564 C C . SER A 1 206 ? -7.999 -18.342 43.188 1.00 34.62 206 SER A C 1
ATOM 1566 O O . SER A 1 206 ? -6.974 -18.284 42.505 1.00 34.62 206 SER A O 1
ATOM 1568 N N . LYS A 1 207 ? -8.138 -17.627 44.310 1.00 34.62 207 LYS A N 1
ATOM 1569 C CA . LYS A 1 207 ? -7.001 -17.015 44.999 1.00 34.62 207 LYS A CA 1
ATOM 1570 C C . LYS A 1 207 ? -6.125 -18.163 45.497 1.00 34.62 207 LYS A C 1
ATOM 1572 O O . LYS A 1 207 ? -6.415 -18.753 46.533 1.00 34.62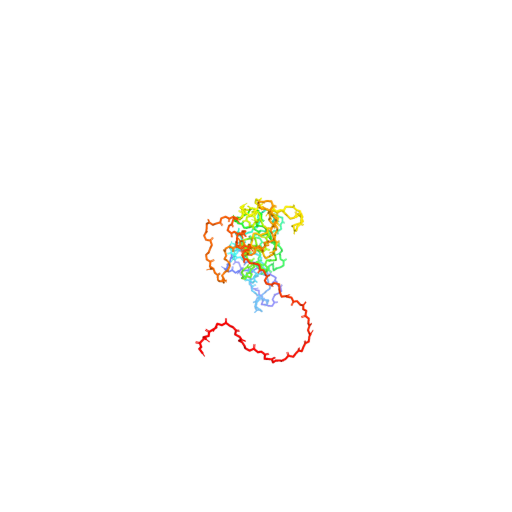 207 LYS A O 1
ATOM 1577 N N . ARG A 1 208 ? -5.025 -18.449 44.796 1.00 36.38 208 ARG A N 1
ATOM 1578 C CA . ARG A 1 208 ? -3.879 -19.128 45.410 1.00 36.38 208 ARG A CA 1
ATOM 1579 C C . ARG A 1 208 ? -3.382 -18.233 46.548 1.00 36.38 208 ARG A C 1
ATOM 1581 O O . ARG A 1 208 ? -2.781 -17.190 46.294 1.00 36.38 208 ARG A O 1
ATOM 1588 N N . LYS A 1 209 ? -3.673 -18.612 47.796 1.00 32.66 209 LYS A N 1
ATOM 1589 C CA . LYS A 1 209 ? -2.969 -18.076 48.965 1.00 32.66 209 LYS A CA 1
ATOM 1590 C C . LYS A 1 209 ? -1.491 -18.443 48.805 1.00 32.66 209 LYS A C 1
ATOM 1592 O O . LYS A 1 209 ? -1.160 -19.620 48.732 1.00 32.66 209 LYS A O 1
ATOM 1597 N N . ARG A 1 210 ? -0.621 -17.435 48.726 1.00 33.50 210 ARG A N 1
ATOM 1598 C CA . ARG A 1 210 ? 0.797 -17.578 49.070 1.00 33.50 210 ARG A CA 1
ATOM 1599 C C . ARG A 1 210 ? 0.905 -17.410 50.583 1.00 33.50 210 ARG A C 1
ATOM 1601 O O . ARG A 1 210 ? 0.563 -16.349 51.096 1.00 33.50 210 ARG A O 1
ATOM 1608 N N . GLY A 1 211 ? 1.351 -18.459 51.253 1.00 32.59 211 GLY A N 1
ATOM 1609 C CA . GLY A 1 211 ? 1.804 -18.490 52.640 1.00 32.59 211 GLY A CA 1
ATOM 1610 C C . GLY A 1 211 ? 2.601 -19.782 52.778 1.00 32.59 211 GLY A C 1
ATOM 1611 O O . GLY A 1 211 ? 2.039 -20.839 52.505 1.00 32.59 211 GLY A O 1
ATOM 1612 N N . GLY A 1 212 ? 3.907 -19.657 53.013 1.00 32.53 212 GLY A N 1
ATOM 1613 C CA . GLY A 1 212 ? 4.850 -20.773 53.106 1.00 32.53 212 GLY A CA 1
ATOM 1614 C C . GLY A 1 212 ? 4.892 -21.403 54.501 1.00 32.53 212 GLY A C 1
ATOM 1615 O O . GLY A 1 212 ? 4.423 -20.762 55.440 1.00 32.53 212 GLY A O 1
ATOM 1616 N N . ASP A 1 213 ? 5.453 -22.622 54.514 1.00 32.91 213 ASP A N 1
ATOM 1617 C CA . ASP A 1 213 ? 6.217 -23.375 55.536 1.00 32.91 213 ASP A CA 1
ATOM 1618 C C . ASP A 1 213 ? 5.636 -23.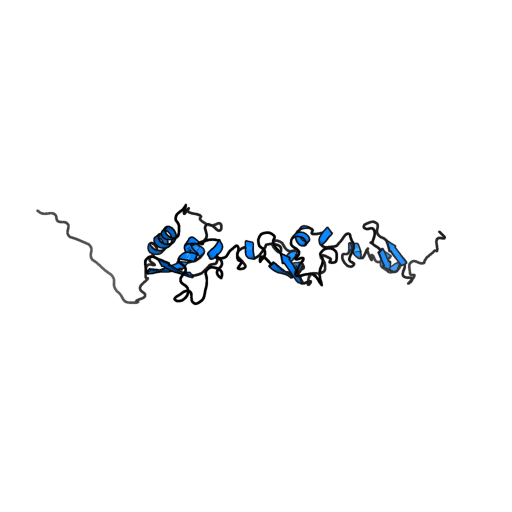450 56.976 1.00 32.91 213 ASP A C 1
ATOM 1620 O O . ASP A 1 213 ? 5.202 -22.449 57.530 1.00 32.91 213 ASP A O 1
ATOM 1624 N N . ASP A 1 214 ? 5.519 -24.587 57.674 1.00 33.00 214 ASP A N 1
ATOM 1625 C CA . ASP A 1 214 ? 6.394 -25.762 57.789 1.00 33.00 214 ASP A CA 1
ATOM 1626 C C . ASP A 1 214 ? 5.628 -27.029 58.273 1.00 33.00 214 ASP A C 1
ATOM 1628 O O . ASP A 1 214 ? 4.635 -26.927 58.991 1.00 33.00 214 ASP A O 1
ATOM 1632 N N . SER A 1 215 ? 6.184 -28.192 57.896 1.00 35.22 215 SER A N 1
ATOM 1633 C CA . SER A 1 215 ? 6.272 -29.505 58.586 1.00 35.22 215 SER A CA 1
ATOM 1634 C C . SER A 1 215 ? 5.048 -30.310 59.084 1.00 35.22 215 SER A C 1
ATOM 1636 O O . SER A 1 215 ? 4.215 -29.834 59.849 1.00 35.22 215 SER A O 1
ATOM 1638 N N . ASP A 1 216 ? 5.163 -31.609 58.778 1.00 31.36 216 ASP A N 1
ATOM 1639 C CA . ASP A 1 216 ? 4.820 -32.810 59.557 1.00 31.36 216 ASP A CA 1
ATOM 1640 C C . ASP A 1 216 ? 3.534 -33.609 59.268 1.00 31.36 216 ASP A C 1
ATOM 1642 O O . ASP A 1 216 ? 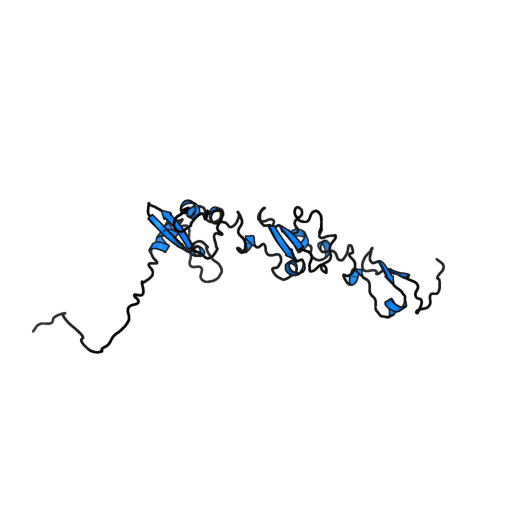2.404 -33.252 59.591 1.00 31.36 216 ASP A O 1
ATOM 1646 N N . ASP A 1 217 ? 3.840 -34.748 58.637 1.00 32.78 217 ASP A N 1
ATOM 1647 C CA . ASP A 1 217 ? 3.226 -36.065 58.575 1.00 32.78 217 ASP A CA 1
ATOM 1648 C C . ASP A 1 217 ? 2.276 -36.503 59.704 1.00 32.78 217 ASP A C 1
ATOM 1650 O O . ASP A 1 217 ? 2.472 -36.243 60.890 1.00 32.78 217 ASP A O 1
ATOM 1654 N N . SER A 1 218 ? 1.390 -37.400 59.261 1.00 30.61 218 SER A N 1
ATOM 1655 C CA . SER A 1 218 ? 0.771 -38.536 59.960 1.00 30.61 218 SER A CA 1
ATOM 1656 C C . SER A 1 218 ? -0.565 -38.334 60.693 1.00 30.61 218 SER A C 1
ATOM 1658 O O . SER A 1 218 ? -0.698 -37.561 61.634 1.00 30.61 218 SER A O 1
ATOM 1660 N N . ASP A 1 219 ? -1.514 -39.139 60.203 1.00 30.20 219 ASP A N 1
ATOM 1661 C CA . ASP A 1 219 ? -2.554 -39.879 60.920 1.00 30.20 219 ASP A CA 1
ATOM 1662 C C . ASP A 1 219 ? -3.686 -39.088 61.601 1.00 30.20 219 ASP A C 1
ATOM 1664 O O . ASP A 1 219 ? -3.526 -38.459 62.638 1.00 30.20 219 ASP A O 1
ATOM 1668 N N . ASP A 1 220 ? -4.892 -39.157 61.029 1.00 32.41 220 ASP A N 1
ATOM 1669 C CA . ASP A 1 220 ? -5.868 -40.149 61.501 1.00 32.41 220 ASP A CA 1
ATOM 1670 C C . ASP A 1 220 ? -7.163 -40.107 60.675 1.00 32.41 220 ASP A C 1
ATOM 1672 O O . ASP A 1 220 ? -7.763 -39.058 60.408 1.00 32.41 220 ASP A O 1
ATOM 1676 N N . GLU A 1 221 ? -7.568 -41.303 60.259 1.00 29.78 221 GLU A N 1
ATOM 1677 C CA . GLU A 1 221 ? -8.859 -41.627 59.674 1.00 29.78 221 GLU A CA 1
ATOM 1678 C C . GLU A 1 221 ? -9.969 -41.583 60.731 1.00 29.78 221 GLU A C 1
ATOM 1680 O O . GLU A 1 221 ? -9.772 -42.016 61.860 1.00 29.78 221 GLU A O 1
ATOM 1685 N N . ASP A 1 222 ? -11.175 -41.229 60.268 1.00 33.31 222 ASP A N 1
ATOM 1686 C CA . ASP A 1 222 ? -12.458 -41.722 60.790 1.00 33.31 222 ASP A CA 1
ATOM 1687 C C . ASP A 1 222 ? -12.804 -41.344 62.255 1.00 33.31 222 ASP A C 1
ATOM 1689 O O . ASP A 1 222 ? -11.997 -41.013 63.102 1.00 33.31 222 ASP A O 1
ATOM 1693 N N . ALA A 1 223 ? -14.038 -41.288 62.719 1.00 32.22 223 ALA A N 1
ATOM 1694 C CA . ALA A 1 223 ? -15.327 -41.654 62.195 1.00 32.22 223 ALA A CA 1
ATOM 1695 C C . ALA A 1 223 ? -16.355 -40.892 63.038 1.00 32.22 223 ALA A C 1
ATOM 1697 O O . ALA A 1 223 ? -16.116 -40.563 64.199 1.00 32.22 223 ALA A O 1
ATOM 1698 N N . ALA A 1 224 ? -17.570 -40.761 62.515 1.00 29.00 224 ALA A N 1
ATOM 1699 C CA . ALA A 1 224 ? -18.708 -41.294 63.262 1.00 29.00 224 ALA A CA 1
ATOM 1700 C C . ALA A 1 224 ? -19.954 -41.361 62.377 1.00 29.00 224 ALA A C 1
ATOM 1702 O O . ALA A 1 224 ? -20.842 -40.506 62.426 1.00 29.00 224 ALA A O 1
ATOM 1703 N N . LYS A 1 225 ? -20.094 -42.484 61.671 1.00 31.58 225 LYS A N 1
ATOM 1704 C CA . LYS A 1 225 ? -21.392 -43.156 61.565 1.00 31.58 225 LYS A CA 1
ATOM 1705 C C . LYS A 1 225 ? -21.304 -44.527 62.240 1.00 31.58 225 LYS A C 1
ATOM 1707 O O . LYS A 1 225 ? -20.834 -45.497 61.672 1.00 31.58 225 LYS A O 1
ATOM 1712 N N . ARG A 1 226 ? -21.765 -44.518 63.493 1.00 28.33 226 ARG A N 1
ATOM 1713 C CA . ARG A 1 226 ? -22.387 -45.581 64.304 1.00 28.33 226 ARG A CA 1
ATOM 1714 C C . ARG A 1 226 ? -22.601 -46.954 63.642 1.00 28.33 226 ARG A C 1
ATOM 1716 O O . ARG A 1 226 ? -23.354 -47.036 62.679 1.00 28.33 226 ARG A O 1
ATOM 1723 N N . PHE A 1 227 ? -22.231 -48.007 64.376 1.00 26.73 227 PHE A N 1
ATOM 1724 C CA . PHE A 1 227 ? -23.122 -49.143 64.648 1.00 26.73 227 PHE A CA 1
ATOM 1725 C C . PHE A 1 227 ? -23.039 -49.572 66.123 1.00 26.73 227 PHE A C 1
ATOM 1727 O O . PHE A 1 227 ? -21.972 -49.570 66.726 1.00 26.73 227 PHE A O 1
ATOM 1734 N N . LYS A 1 228 ? -24.215 -49.862 66.693 1.00 32.22 228 LYS A N 1
ATOM 1735 C CA . LYS A 1 228 ? -24.458 -50.451 68.016 1.00 32.22 228 LYS A CA 1
ATOM 1736 C C . LYS A 1 228 ? -24.429 -51.978 67.886 1.00 32.22 228 LYS A C 1
ATOM 1738 O O . LYS A 1 228 ? -25.095 -52.468 66.977 1.00 32.22 228 LYS A O 1
ATOM 1743 N N . PHE A 1 229 ? -23.758 -52.677 68.797 1.00 34.84 229 PHE A N 1
ATOM 1744 C CA . PHE A 1 229 ? -24.317 -53.623 69.779 1.00 34.84 229 PHE A CA 1
ATOM 1745 C C . PHE A 1 229 ? -23.224 -53.996 70.780 1.00 34.84 229 PHE A C 1
ATOM 1747 O O . PHE A 1 229 ? -22.057 -54.091 70.347 1.00 34.84 229 PHE A O 1
#

Sequence (229 aa):
MKSIAVPSDSKLPIWWKCNKGPDHEWQSTISKRLDGEGCRCCLGIKLSVTNSIAVLRPDVAELWSKTRNIDKAKPDKMMLTAKYAKVWFECPKGEDHVWELNLEDALKDGGLECPCCAGKKLSITNCLLTVRPDIAEMWLVGGGNAERKPDGIMAEADGTGWLSWEGREWEIYTYVLGEGGDGNAAAAGKGGAESVISKAAGKKKSKRKRGGDDSDDSDDEDAAKRFKF

Radius of gyration: 33.73 Å; Cα contacts (8 Å, |Δi|>4): 299; chains: 1; bounding box: 62×68×118 Å